Protein AF-A0A8S1E2H3-F1 (afdb_monomer)

Foldseek 3Di:
DLLVQLLLLLVLLVVQVPDPLFPDRDQAEAEFDPDPVSVVCQVVSDVNNDFRHAYHHDDPVLVVQQPADPLWDFDAAQLLDGPDIDDPPLSRSVACNVVLLNSLCRPVVNVDDHDPPRGLPDDRDGSVPQDPVSCVVSSVSSNVVPPDDDDDDDPVNVVVVVVVSCVSSVVPRPPDD

Structure (mmCIF, N/CA/C/O backbone):
data_AF-A0A8S1E2H3-F1
#
_entry.id   AF-A0A8S1E2H3-F1
#
loop_
_atom_site.group_PDB
_atom_site.id
_atom_site.type_symbol
_atom_site.label_atom_id
_atom_site.label_alt_id
_atom_site.label_comp_id
_atom_site.label_asym_id
_atom_site.label_entity_id
_atom_site.label_seq_id
_atom_site.pdbx_PDB_ins_code
_atom_site.Cartn_x
_atom_site.Cartn_y
_atom_site.Cartn_z
_atom_site.occupancy
_atom_site.B_iso_or_equiv
_atom_site.auth_seq_id
_atom_site.auth_comp_id
_atom_site.auth_asym_id
_atom_site.auth_atom_id
_atom_site.pdbx_PDB_model_num
ATOM 1 N N . MET A 1 1 ? 10.766 -11.729 -5.649 1.00 63.47 1 MET A N 1
ATOM 2 C CA . MET A 1 1 ? 9.918 -11.501 -4.453 1.00 63.47 1 MET A CA 1
ATOM 3 C C . MET A 1 1 ? 8.673 -10.675 -4.790 1.00 63.47 1 MET A C 1
ATOM 5 O O . MET A 1 1 ? 7.588 -11.134 -4.460 1.00 63.47 1 MET A O 1
ATOM 9 N N . CYS A 1 2 ? 8.808 -9.566 -5.533 1.00 80.06 2 CYS A N 1
ATOM 10 C CA . CYS A 1 2 ? 7.708 -8.702 -6.004 1.00 80.06 2 CYS A CA 1
ATOM 11 C C . CYS A 1 2 ? 6.509 -9.448 -6.638 1.00 80.06 2 CYS A C 1
ATOM 13 O O . CYS A 1 2 ? 5.395 -9.325 -6.145 1.00 80.06 2 CYS A O 1
ATOM 15 N N . GLN A 1 3 ? 6.725 -10.317 -7.634 1.00 85.19 3 GLN A N 1
ATOM 16 C CA . GLN A 1 3 ? 5.638 -11.079 -8.284 1.00 85.19 3 GLN A CA 1
ATOM 17 C C . GLN A 1 3 ? 4.782 -11.899 -7.294 1.00 85.19 3 GLN A C 1
ATOM 19 O O . GLN A 1 3 ? 3.561 -11.945 -7.407 1.00 85.19 3 GLN A O 1
ATOM 24 N N . ARG A 1 4 ? 5.404 -12.504 -6.268 1.00 89.06 4 ARG A N 1
ATOM 25 C CA . ARG A 1 4 ? 4.673 -13.241 -5.220 1.00 89.06 4 ARG A CA 1
ATOM 26 C C . ARG A 1 4 ? 3.862 -12.308 -4.319 1.00 89.06 4 ARG A C 1
ATOM 28 O O . ARG A 1 4 ? 2.802 -12.709 -3.849 1.00 89.06 4 ARG A O 1
ATOM 35 N N . GLN A 1 5 ? 4.366 -11.103 -4.051 1.00 91.25 5 GLN A N 1
ATOM 36 C CA . GLN A 1 5 ? 3.631 -10.080 -3.302 1.00 91.25 5 GLN A CA 1
ATOM 37 C C . GLN A 1 5 ? 2.444 -9.562 -4.127 1.00 91.25 5 GLN A C 1
ATOM 39 O O . GLN A 1 5 ? 1.359 -9.449 -3.576 1.00 91.25 5 GLN A O 1
ATOM 44 N N . ALA A 1 6 ? 2.600 -9.354 -5.441 1.00 91.50 6 ALA A N 1
ATOM 45 C CA . ALA A 1 6 ? 1.535 -8.864 -6.324 1.00 91.50 6 ALA A CA 1
ATOM 46 C C . ALA A 1 6 ? 0.272 -9.745 -6.283 1.00 91.50 6 ALA A C 1
ATOM 48 O O . ALA A 1 6 ? -0.821 -9.238 -6.045 1.00 91.50 6 ALA A O 1
ATOM 49 N N . VAL A 1 7 ? 0.431 -11.071 -6.374 1.00 93.06 7 VAL A N 1
ATOM 50 C CA . VAL A 1 7 ? -0.695 -12.019 -6.244 1.00 93.06 7 VAL A CA 1
ATOM 51 C C . VAL A 1 7 ? -1.366 -11.918 -4.868 1.00 93.06 7 VAL A C 1
ATOM 53 O O . VAL A 1 7 ? -2.587 -11.972 -4.739 1.00 93.06 7 VAL A O 1
ATOM 56 N N . LYS A 1 8 ? -0.577 -11.758 -3.798 1.00 93.94 8 LYS A N 1
ATOM 57 C CA . LYS A 1 8 ? -1.122 -11.603 -2.440 1.00 93.94 8 LYS A CA 1
ATOM 58 C C . LYS A 1 8 ? -1.828 -10.263 -2.253 1.00 93.94 8 LYS A C 1
ATOM 60 O O . LYS A 1 8 ? -2.804 -10.209 -1.510 1.00 93.94 8 LYS A O 1
ATOM 65 N N . LEU A 1 9 ? -1.367 -9.218 -2.935 1.00 93.00 9 LEU A N 1
ATOM 66 C CA . LEU A 1 9 ? -1.986 -7.899 -2.921 1.00 93.00 9 LEU A CA 1
ATOM 67 C C . LEU A 1 9 ? -3.367 -7.956 -3.570 1.00 93.00 9 LEU A C 1
ATOM 69 O O . LEU A 1 9 ? -4.326 -7.481 -2.973 1.00 93.00 9 LEU A O 1
ATOM 73 N N . GLN A 1 10 ? -3.479 -8.624 -4.722 1.00 91.75 10 GLN A N 1
ATOM 74 C CA . GLN A 1 10 ? -4.761 -8.881 -5.376 1.00 91.75 10 GLN A CA 1
ATOM 75 C C . GLN A 1 10 ? -5.732 -9.606 -4.433 1.00 91.75 10 GLN A C 1
ATOM 77 O O . GLN A 1 10 ? -6.867 -9.177 -4.252 1.00 91.75 10 GLN A O 1
ATOM 82 N N . ASN A 1 11 ? -5.275 -10.678 -3.780 1.00 92.75 11 ASN A N 1
ATOM 83 C CA . ASN A 1 11 ? -6.107 -11.435 -2.842 1.00 92.75 11 ASN A CA 1
ATOM 84 C C . ASN A 1 11 ? -6.561 -10.593 -1.641 1.00 92.75 11 ASN A C 1
ATOM 86 O O . ASN A 1 11 ? -7.699 -10.726 -1.195 1.00 92.75 11 ASN A O 1
ATOM 90 N N . LEU A 1 12 ? -5.683 -9.738 -1.107 1.00 93.50 12 LEU A N 1
ATOM 91 C CA . LEU A 1 12 ? -6.034 -8.815 -0.029 1.00 93.50 12 LEU A CA 1
ATOM 92 C C . LEU A 1 12 ? -7.074 -7.788 -0.496 1.00 93.50 12 LEU A C 1
ATOM 94 O O . LEU A 1 12 ? -8.041 -7.549 0.223 1.00 93.50 12 LEU A O 1
ATOM 98 N N . GLN A 1 13 ? -6.895 -7.224 -1.693 1.00 92.12 13 GLN A N 1
ATOM 99 C CA . GLN A 1 13 ? -7.826 -6.272 -2.295 1.00 92.12 13 GLN A CA 1
ATOM 100 C C . GLN A 1 13 ? -9.221 -6.895 -2.437 1.00 92.12 13 GLN A C 1
ATOM 102 O O . GLN A 1 13 ? -10.186 -6.326 -1.937 1.00 92.12 13 GLN A O 1
ATOM 107 N N . LEU A 1 14 ? -9.322 -8.102 -3.002 1.00 90.62 14 LEU A N 1
ATOM 108 C CA . LEU A 1 14 ? -10.602 -8.800 -3.175 1.00 90.62 14 LEU A CA 1
ATOM 109 C C . LEU A 1 14 ? -11.313 -9.059 -1.837 1.00 90.62 14 LEU A C 1
ATOM 111 O O . LEU A 1 14 ? -12.498 -8.779 -1.704 1.00 90.62 14 LEU A O 1
ATOM 115 N N . ARG A 1 15 ? -10.583 -9.513 -0.812 1.00 91.62 15 ARG A N 1
ATOM 116 C CA . ARG A 1 15 ? -11.156 -9.749 0.527 1.00 91.62 15 ARG A CA 1
ATOM 117 C C . ARG A 1 15 ? -11.645 -8.472 1.211 1.00 91.62 15 ARG A C 1
ATOM 119 O O . ARG A 1 15 ? -12.574 -8.517 2.011 1.00 91.62 15 ARG A O 1
ATOM 126 N N . LEU A 1 16 ? -10.995 -7.338 0.953 1.00 91.50 16 LEU A N 1
ATOM 127 C CA . LEU A 1 16 ? -11.411 -6.049 1.506 1.00 91.50 16 LEU A CA 1
ATOM 128 C C . LEU A 1 16 ? -12.656 -5.505 0.806 1.00 91.50 16 LEU A C 1
ATOM 130 O O . LEU A 1 16 ? -13.501 -4.924 1.485 1.00 91.50 16 LEU A O 1
ATOM 134 N N . GLU A 1 17 ? -12.793 -5.716 -0.505 1.00 88.31 17 GLU A N 1
ATOM 135 C CA . GLU A 1 17 ? -14.008 -5.377 -1.260 1.00 88.31 17 GLU A CA 1
ATOM 136 C C . GLU A 1 17 ? -15.235 -6.090 -0.687 1.00 88.31 17 GLU A C 1
ATOM 138 O O . GLU A 1 17 ? -16.233 -5.442 -0.373 1.00 88.31 17 GLU A O 1
ATOM 143 N N . ASP A 1 18 ? -15.123 -7.394 -0.439 1.00 88.25 18 ASP A N 1
ATOM 144 C CA . ASP A 1 18 ? -16.253 -8.215 0.010 1.00 88.25 18 ASP A CA 1
ATOM 145 C C . ASP A 1 18 ? -16.584 -8.040 1.506 1.00 88.25 18 ASP A C 1
ATOM 147 O O . ASP A 1 18 ? -17.631 -8.477 1.983 1.00 88.25 18 ASP A O 1
ATOM 151 N N . SER A 1 19 ? -15.709 -7.393 2.280 1.00 88.12 19 SER A N 1
ATOM 152 C CA . SER A 1 19 ? -15.858 -7.290 3.733 1.00 88.12 19 SER A CA 1
ATOM 153 C C . SER A 1 19 ? -16.556 -6.019 4.201 1.00 88.12 19 SER A C 1
ATOM 155 O O . SER A 1 19 ? -16.143 -4.911 3.875 1.00 88.12 19 SER A O 1
ATOM 157 N N . ALA A 1 20 ? -17.519 -6.148 5.112 1.00 87.75 20 ALA A N 1
ATOM 158 C CA . ALA A 1 20 ? -18.132 -5.006 5.795 1.00 87.75 20 ALA A CA 1
ATOM 159 C C . ALA A 1 20 ? -17.202 -4.305 6.812 1.00 87.75 20 ALA A C 1
ATOM 161 O O . ALA A 1 20 ? -17.553 -3.264 7.356 1.00 87.75 20 ALA A O 1
ATOM 162 N N . ALA A 1 21 ? -16.012 -4.853 7.095 1.00 84.94 21 ALA A N 1
ATOM 163 C CA . ALA A 1 21 ? -15.099 -4.299 8.099 1.00 84.94 21 ALA A CA 1
ATOM 164 C C . ALA A 1 21 ? -14.456 -2.962 7.694 1.00 84.94 21 ALA A C 1
ATOM 166 O O . ALA A 1 21 ? -13.874 -2.293 8.551 1.00 84.94 21 ALA A O 1
ATOM 167 N N . VAL A 1 22 ? -14.529 -2.616 6.406 1.00 84.31 22 VAL A N 1
ATOM 168 C CA . VAL A 1 22 ? -13.997 -1.384 5.822 1.00 84.31 22 VAL A CA 1
ATOM 169 C C . VAL A 1 22 ? -15.099 -0.742 4.989 1.00 84.31 22 VAL A C 1
ATOM 171 O O . VAL A 1 22 ? -15.469 -1.269 3.936 1.00 84.31 22 VAL A O 1
ATOM 174 N N . GLU A 1 23 ? -15.628 0.372 5.492 1.00 81.19 23 GLU A N 1
ATOM 175 C CA . GLU A 1 23 ? -16.728 1.120 4.874 1.00 81.19 23 GLU A CA 1
ATOM 176 C C . GLU A 1 23 ? -16.285 1.777 3.559 1.00 81.19 23 GLU A C 1
ATOM 178 O O . GLU A 1 23 ? -16.940 1.617 2.532 1.00 81.19 23 GLU A O 1
ATOM 183 N N . GLN A 1 24 ? -15.126 2.444 3.566 1.00 83.00 24 GLN A N 1
ATOM 184 C CA . GLN A 1 24 ? -14.528 3.057 2.378 1.00 83.00 24 GLN A CA 1
ATOM 185 C C . GLN A 1 24 ? -13.400 2.178 1.843 1.00 83.00 24 GLN A C 1
ATOM 187 O O . GLN A 1 24 ? -12.349 2.049 2.473 1.00 83.00 24 GLN A O 1
ATOM 192 N N . LY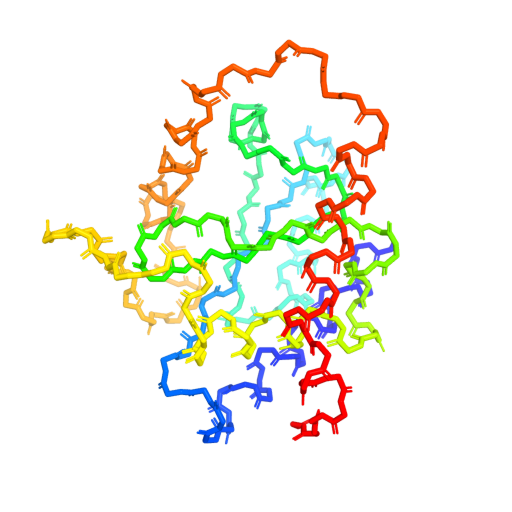S A 1 25 ? -13.622 1.551 0.685 1.00 86.31 25 LYS A N 1
ATOM 193 C CA . LYS A 1 25 ? -12.668 0.601 0.101 1.00 86.31 25 LYS A CA 1
ATOM 194 C C . LYS A 1 25 ? -11.365 1.302 -0.292 1.00 86.31 25 LYS A C 1
ATOM 196 O O . LYS A 1 25 ? -11.416 2.311 -0.997 1.00 86.31 25 LYS A O 1
ATOM 201 N N . PRO A 1 26 ? -10.199 0.791 0.143 1.00 88.81 26 PRO A N 1
ATOM 202 C CA . PRO A 1 26 ? -8.928 1.396 -0.208 1.00 88.81 26 PRO A CA 1
ATOM 203 C C . PRO A 1 26 ? -8.594 1.125 -1.673 1.00 88.81 26 PRO A C 1
ATOM 205 O O . PRO A 1 26 ? -8.807 0.029 -2.193 1.00 88.81 26 PRO A O 1
ATOM 208 N N . VAL A 1 27 ? -7.991 2.120 -2.313 1.00 87.69 27 VAL A N 1
ATOM 209 C CA . VAL A 1 27 ? -7.412 1.981 -3.648 1.00 87.69 27 VAL A CA 1
ATOM 210 C C . VAL A 1 27 ? -5.990 1.445 -3.514 1.00 87.69 27 VAL A C 1
ATOM 212 O O . VAL A 1 27 ? -5.196 1.945 -2.718 1.00 87.69 27 VAL A O 1
ATOM 215 N N . PHE A 1 28 ? -5.660 0.422 -4.299 1.00 91.00 28 PHE A N 1
ATOM 216 C CA . PHE A 1 28 ? -4.334 -0.189 -4.306 1.00 91.00 28 PHE A CA 1
ATOM 217 C C . PHE A 1 28 ? -3.528 0.312 -5.496 1.00 91.00 28 PHE A C 1
ATOM 219 O O . PHE A 1 28 ? -3.970 0.193 -6.638 1.00 91.00 28 PHE A O 1
ATOM 226 N N . ILE A 1 29 ? -2.328 0.819 -5.217 1.00 88.38 29 ILE A N 1
ATOM 227 C CA . ILE A 1 29 ? -1.391 1.305 -6.227 1.00 88.38 29 ILE A CA 1
ATOM 228 C C . ILE A 1 29 ? -0.065 0.563 -6.057 1.00 88.38 29 ILE A C 1
ATOM 230 O O . ILE A 1 29 ? 0.488 0.499 -4.960 1.00 88.38 29 ILE A O 1
ATOM 234 N N . VAL A 1 30 ? 0.451 0.012 -7.152 1.00 89.25 30 VAL A N 1
ATOM 235 C CA . VAL A 1 30 ? 1.792 -0.565 -7.239 1.00 89.25 30 VAL A CA 1
ATOM 236 C C . VAL A 1 30 ? 2.624 0.310 -8.155 1.00 89.25 30 VAL A C 1
ATOM 238 O O . VAL A 1 30 ? 2.307 0.468 -9.333 1.00 89.25 30 VAL A O 1
ATOM 241 N N . ILE A 1 31 ? 3.719 0.839 -7.622 1.00 86.31 31 ILE A N 1
ATOM 242 C CA . ILE A 1 31 ? 4.719 1.553 -8.410 1.00 86.31 31 ILE A CA 1
ATOM 243 C C . ILE A 1 31 ? 5.824 0.552 -8.741 1.00 86.31 31 ILE A C 1
ATOM 245 O O . ILE A 1 31 ? 6.433 -0.038 -7.847 1.00 86.31 31 ILE A O 1
ATOM 249 N N . ASN A 1 32 ? 6.054 0.316 -10.028 1.00 87.81 32 ASN A N 1
ATOM 250 C CA . ASN A 1 32 ? 7.148 -0.515 -10.505 1.00 87.81 32 ASN A CA 1
ATOM 251 C C . ASN A 1 32 ? 8.452 0.287 -10.544 1.00 87.81 32 ASN A C 1
ATOM 253 O O . ASN A 1 32 ? 8.452 1.483 -10.829 1.00 87.81 32 ASN A O 1
ATOM 257 N N . GLU A 1 33 ? 9.568 -0.388 -10.301 1.00 84.69 33 GLU A N 1
ATOM 258 C CA . GLU A 1 33 ? 10.895 0.227 -10.261 1.00 84.69 33 GLU A CA 1
ATOM 259 C C . GLU A 1 33 ? 11.331 0.745 -11.645 1.00 84.69 33 GLU A C 1
ATOM 261 O O . GLU A 1 33 ? 11.103 0.087 -12.669 1.00 84.69 33 GLU A O 1
ATOM 266 N N . ASP A 1 34 ? 12.013 1.896 -11.674 1.00 84.31 34 ASP A N 1
ATOM 267 C CA . ASP A 1 34 ? 12.613 2.487 -12.881 1.00 84.31 34 ASP A CA 1
ATOM 268 C C . ASP A 1 34 ? 13.939 1.794 -13.254 1.00 84.31 34 ASP A C 1
ATOM 270 O O . ASP A 1 34 ? 15.007 2.398 -13.315 1.00 84.31 34 ASP A O 1
ATOM 274 N N . HIS A 1 35 ? 13.879 0.480 -13.469 1.00 86.94 35 HIS A N 1
ATOM 275 C CA . HIS A 1 35 ? 15.020 -0.333 -13.885 1.00 86.94 35 HIS A CA 1
ATOM 276 C C . HIS A 1 35 ? 14.670 -1.108 -15.164 1.00 86.94 35 HIS A C 1
ATOM 278 O O . HIS A 1 35 ? 13.559 -1.640 -15.245 1.00 86.94 35 HIS A O 1
ATOM 284 N N . PRO A 1 36 ? 15.580 -1.245 -16.153 1.00 90.56 36 PRO A N 1
ATOM 285 C CA . PRO A 1 36 ? 15.266 -1.893 -17.433 1.00 90.56 36 PRO A CA 1
ATOM 286 C C . PRO A 1 36 ? 14.657 -3.293 -17.287 1.00 90.56 36 PRO A C 1
ATOM 288 O O . PRO A 1 36 ? 13.681 -3.630 -17.951 1.00 90.56 36 PRO A O 1
ATOM 291 N N . TRP A 1 37 ? 15.173 -4.092 -16.351 1.00 89.81 37 TRP A N 1
ATOM 292 C CA . TRP A 1 37 ? 14.638 -5.428 -16.083 1.00 89.81 37 TRP A CA 1
ATOM 293 C C . TRP A 1 37 ? 13.236 -5.394 -15.470 1.00 89.81 37 TRP A C 1
ATOM 295 O O . TRP A 1 37 ? 12.404 -6.228 -15.815 1.00 89.81 37 TRP A O 1
ATOM 305 N N . SER A 1 38 ? 12.959 -4.427 -14.592 1.00 88.75 38 SER A N 1
ATOM 306 C CA . SER A 1 38 ? 11.636 -4.250 -13.988 1.00 88.75 38 SER A CA 1
ATOM 307 C C . SER A 1 38 ? 10.625 -3.765 -15.030 1.00 88.75 38 SER A C 1
ATOM 309 O O . SER A 1 38 ? 9.512 -4.288 -15.070 1.00 88.75 38 SER A O 1
ATOM 311 N N . LYS A 1 39 ? 11.024 -2.859 -15.935 1.00 90.94 39 LYS A N 1
ATOM 312 C CA . LYS A 1 39 ? 10.214 -2.407 -17.082 1.00 90.94 39 LYS A CA 1
ATOM 313 C C . LYS A 1 39 ? 9.824 -3.560 -18.003 1.00 90.94 39 LYS A C 1
ATOM 315 O O . LYS A 1 39 ? 8.652 -3.711 -18.329 1.00 90.94 39 LYS A O 1
ATOM 320 N N . ASN A 1 40 ? 10.775 -4.434 -18.337 1.00 93.88 40 ASN A N 1
ATOM 321 C CA . ASN A 1 40 ? 10.516 -5.615 -19.171 1.00 93.88 40 ASN A CA 1
ATOM 322 C C . ASN A 1 40 ? 9.527 -6.608 -18.535 1.00 93.88 40 ASN A C 1
ATOM 324 O O . ASN A 1 40 ? 8.969 -7.452 -19.228 1.00 93.88 40 ASN A O 1
ATOM 328 N N . GLN A 1 41 ? 9.322 -6.537 -17.219 1.00 92.44 41 GLN A N 1
ATOM 329 C CA . GLN A 1 41 ? 8.394 -7.390 -16.475 1.00 92.44 41 GLN A CA 1
ATOM 330 C C . GLN A 1 41 ? 7.079 -6.674 -16.129 1.00 92.44 41 GLN A C 1
ATOM 332 O O . GLN A 1 41 ? 6.237 -7.266 -15.453 1.00 92.44 41 GLN A O 1
ATOM 337 N N . PHE A 1 42 ? 6.884 -5.424 -16.565 1.00 90.62 42 PHE A N 1
ATOM 338 C CA . PHE A 1 42 ? 5.759 -4.590 -16.137 1.00 90.62 42 PHE A CA 1
ATOM 339 C C . PHE A 1 42 ? 4.400 -5.192 -16.511 1.00 90.62 42 PHE A C 1
ATOM 341 O O . PHE A 1 42 ? 3.520 -5.296 -15.658 1.00 90.62 42 PHE A O 1
ATOM 348 N N . ASP A 1 43 ? 4.246 -5.692 -17.739 1.00 91.19 43 ASP A N 1
ATOM 349 C CA . ASP A 1 43 ? 3.003 -6.349 -18.158 1.00 91.19 43 ASP A CA 1
ATOM 350 C C . ASP A 1 43 ? 2.712 -7.614 -17.352 1.00 91.19 43 ASP A C 1
ATOM 352 O O . ASP A 1 43 ? 1.572 -7.872 -16.963 1.00 91.19 43 ASP A O 1
ATOM 356 N N . HIS A 1 44 ? 3.752 -8.388 -17.045 1.00 93.38 44 HIS A N 1
ATOM 357 C CA . HIS A 1 44 ? 3.608 -9.572 -16.212 1.00 93.38 44 HIS A CA 1
ATOM 358 C C . HIS A 1 44 ? 3.206 -9.203 -14.776 1.00 93.38 44 HIS A C 1
ATOM 360 O O . HIS A 1 44 ? 2.303 -9.821 -14.216 1.00 93.38 44 HIS A O 1
ATOM 366 N N . LEU A 1 45 ? 3.814 -8.162 -14.196 1.00 92.25 45 LEU A N 1
ATOM 367 C CA . LEU A 1 45 ? 3.430 -7.617 -12.892 1.00 92.25 45 LEU A CA 1
ATOM 368 C C . LEU A 1 45 ? 1.963 -7.169 -12.879 1.00 92.25 45 LEU A C 1
ATOM 370 O O . LEU A 1 45 ? 1.227 -7.552 -11.971 1.00 92.25 45 LEU A O 1
ATOM 374 N N . ARG A 1 46 ? 1.534 -6.400 -13.885 1.00 90.81 46 ARG A N 1
ATOM 375 C CA . ARG A 1 46 ? 0.153 -5.920 -14.032 1.00 90.81 46 ARG A CA 1
ATOM 376 C C . ARG A 1 46 ? -0.847 -7.073 -14.080 1.00 90.81 46 ARG A C 1
ATOM 378 O O . ARG A 1 46 ? -1.843 -7.054 -13.362 1.00 90.81 46 ARG A O 1
ATOM 385 N N . ASN A 1 47 ? -0.537 -8.119 -14.843 1.00 92.12 47 ASN A N 1
ATOM 386 C CA . ASN A 1 47 ? -1.375 -9.315 -14.914 1.00 92.12 47 ASN A CA 1
ATOM 387 C C . ASN A 1 47 ? -1.487 -10.038 -13.561 1.00 92.12 47 ASN A C 1
ATOM 389 O O 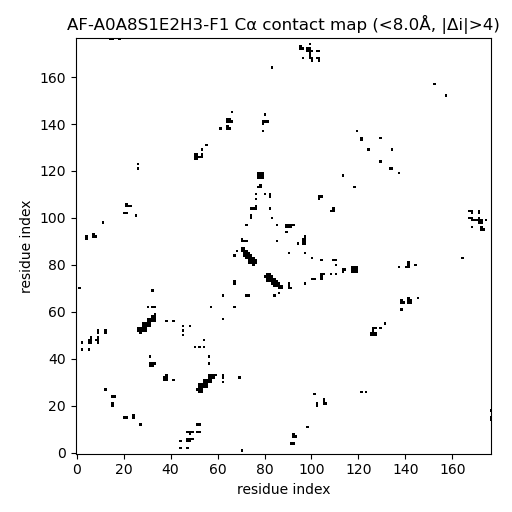. ASN A 1 47 ? -2.570 -10.499 -13.211 1.00 92.12 47 ASN A O 1
ATOM 393 N N . LEU A 1 48 ? -0.397 -10.113 -12.788 1.00 93.44 48 LEU A N 1
ATOM 394 C CA . LEU A 1 48 ? -0.399 -10.735 -11.458 1.00 93.44 48 LEU A CA 1
ATOM 395 C C . LEU A 1 48 ? -1.103 -9.895 -10.385 1.00 93.44 48 LEU A C 1
ATOM 397 O O . LEU A 1 48 ? -1.681 -10.460 -9.463 1.00 93.44 48 LEU A O 1
ATOM 401 N N . ALA A 1 49 ? -1.016 -8.565 -10.462 1.00 91.12 49 ALA A N 1
ATOM 402 C CA . ALA A 1 49 ? -1.690 -7.659 -9.531 1.00 91.12 49 ALA A CA 1
ATOM 403 C C . ALA A 1 49 ? -3.210 -7.608 -9.777 1.00 91.12 49 ALA A C 1
ATOM 405 O O . ALA A 1 49 ? -3.990 -7.386 -8.851 1.00 91.12 49 ALA A O 1
ATOM 406 N N . GLY A 1 50 ? -3.630 -7.868 -11.017 1.00 88.38 50 GLY A N 1
ATOM 407 C CA . GLY A 1 50 ? -5.027 -7.940 -11.418 1.00 88.38 50 GLY A CA 1
ATOM 408 C C . GLY A 1 50 ? -5.679 -6.577 -11.661 1.00 88.38 50 GLY A C 1
ATOM 409 O O . GLY A 1 50 ? -5.194 -5.533 -11.242 1.00 88.38 50 GLY A O 1
ATOM 410 N N . ARG A 1 51 ? -6.850 -6.602 -12.310 1.00 82.81 51 ARG A N 1
ATOM 411 C CA . ARG A 1 51 ? -7.573 -5.422 -12.842 1.00 82.81 51 ARG A CA 1
ATOM 412 C C . ARG A 1 51 ? -8.115 -4.426 -11.812 1.00 82.81 51 ARG A C 1
ATOM 414 O O . ARG A 1 51 ? -8.729 -3.431 -12.184 1.00 82.81 51 ARG A O 1
ATOM 421 N N . LYS A 1 52 ? -7.993 -4.720 -10.519 1.00 84.12 52 LYS A N 1
ATOM 422 C CA . LYS A 1 52 ? -8.434 -3.823 -9.438 1.00 84.12 52 LYS A CA 1
ATOM 423 C C . LYS A 1 52 ? -7.265 -3.113 -8.749 1.00 84.12 52 LYS A C 1
ATOM 425 O O . LYS A 1 52 ? -7.493 -2.244 -7.916 1.00 84.12 52 LYS A O 1
ATOM 430 N N . VAL A 1 53 ? -6.028 -3.472 -9.091 1.00 88.12 53 VAL A N 1
ATOM 431 C CA . VAL A 1 53 ? -4.820 -2.813 -8.594 1.00 88.12 53 VAL A CA 1
ATOM 432 C C . VAL A 1 53 ? -4.282 -1.913 -9.697 1.00 88.12 53 VAL A C 1
ATOM 434 O O . VAL A 1 53 ? -4.011 -2.371 -10.803 1.00 88.12 53 VAL A O 1
ATOM 437 N N . ILE A 1 54 ? -4.108 -0.631 -9.391 1.00 86.31 54 ILE A N 1
ATOM 438 C CA . ILE A 1 54 ? -3.501 0.328 -10.313 1.00 86.31 54 ILE A CA 1
ATOM 439 C C . ILE A 1 54 ? -1.999 0.057 -10.340 1.00 86.31 54 ILE A C 1
ATOM 441 O O . ILE A 1 54 ? -1.343 0.056 -9.300 1.00 86.31 54 ILE A O 1
ATOM 445 N N . THR A 1 55 ? -1.435 -0.165 -11.522 1.00 87.00 55 THR A N 1
ATOM 446 C CA . THR A 1 55 ? 0.008 -0.365 -11.690 1.00 87.00 55 THR A CA 1
ATOM 447 C C . THR A 1 55 ? 0.612 0.779 -12.484 1.00 87.00 55 THR A C 1
ATOM 449 O O . THR A 1 55 ? 0.196 1.026 -13.613 1.00 87.00 55 THR A O 1
ATOM 452 N N . ILE A 1 56 ? 1.623 1.434 -11.922 1.00 84.94 56 ILE A N 1
ATOM 453 C CA . ILE A 1 56 ? 2.332 2.560 -12.530 1.00 84.94 56 ILE A CA 1
ATOM 454 C C . ILE A 1 56 ? 3.768 2.129 -12.798 1.00 84.94 56 ILE A C 1
ATOM 456 O O . ILE A 1 56 ? 4.419 1.549 -11.929 1.00 84.94 56 ILE A O 1
ATOM 460 N N . GLN A 1 57 ? 4.287 2.423 -13.986 1.00 85.31 57 GLN A N 1
ATOM 461 C CA . GLN A 1 57 ? 5.717 2.312 -14.233 1.00 85.31 57 GLN A CA 1
ATOM 462 C C . GLN A 1 57 ? 6.399 3.560 -13.677 1.00 85.31 57 GLN A C 1
ATOM 464 O O . GLN A 1 57 ? 6.204 4.647 -14.211 1.00 85.31 57 GLN A O 1
ATOM 469 N N . GLY A 1 58 ? 7.206 3.409 -12.627 1.00 77.00 58 GLY A N 1
ATOM 470 C CA . GLY A 1 58 ? 7.952 4.528 -12.073 1.00 77.00 58 GLY A CA 1
ATOM 471 C C . GLY A 1 58 ? 8.901 5.122 -13.110 1.00 77.00 58 GLY A C 1
ATOM 472 O O . GLY A 1 58 ? 9.570 4.388 -13.850 1.00 77.00 58 GLY A O 1
ATOM 473 N N . ASN A 1 59 ? 8.956 6.449 -13.139 1.00 72.69 59 ASN A N 1
ATOM 474 C CA . ASN A 1 59 ? 10.093 7.204 -13.644 1.00 72.69 59 ASN A CA 1
ATOM 475 C C . ASN A 1 59 ? 10.915 7.678 -12.426 1.00 72.69 59 ASN A C 1
ATOM 477 O O . ASN A 1 59 ? 10.370 7.833 -11.334 1.00 72.69 59 ASN A O 1
ATOM 481 N N . GLY A 1 60 ? 12.224 7.888 -12.561 1.00 65.62 60 GLY A N 1
ATOM 482 C CA . GLY A 1 60 ? 13.100 8.209 -11.427 1.00 65.62 60 GLY A CA 1
ATOM 483 C C . GLY A 1 60 ? 12.669 9.405 -10.556 1.00 65.62 60 GLY A C 1
ATOM 484 O O . GLY A 1 60 ? 13.094 9.483 -9.405 1.00 65.62 60 GLY A O 1
ATOM 485 N N . ARG A 1 61 ? 11.801 10.307 -11.052 1.00 62.38 61 ARG A N 1
ATOM 486 C CA . ARG A 1 61 ? 11.225 11.416 -10.267 1.00 62.38 61 ARG A CA 1
ATOM 487 C C . ARG A 1 61 ? 10.054 10.973 -9.388 1.00 62.38 61 ARG A C 1
ATOM 489 O O . ARG A 1 61 ? 10.010 11.376 -8.230 1.00 62.38 61 ARG A O 1
ATOM 496 N N . ASP A 1 62 ? 9.165 10.118 -9.892 1.00 58.62 62 ASP A N 1
ATOM 497 C CA . ASP A 1 62 ? 8.027 9.579 -9.128 1.00 58.62 62 ASP A CA 1
ATOM 498 C C . ASP A 1 62 ? 8.496 8.692 -7.964 1.00 58.62 62 ASP A C 1
ATOM 500 O O . ASP A 1 62 ? 7.868 8.639 -6.911 1.00 58.62 62 ASP A O 1
ATOM 504 N N . TRP A 1 63 ? 9.631 8.007 -8.139 1.00 56.88 63 TRP A N 1
ATOM 505 C CA . TRP A 1 63 ? 10.206 7.146 -7.104 1.00 56.88 63 TRP A CA 1
ATOM 506 C C . TRP A 1 63 ? 10.904 7.926 -5.987 1.00 56.88 63 TRP A C 1
ATOM 508 O O . TRP A 1 63 ? 10.792 7.562 -4.823 1.00 56.88 63 TRP A O 1
ATOM 518 N N . ALA A 1 64 ? 11.633 8.995 -6.323 1.00 56.34 64 ALA A N 1
ATOM 519 C CA . ALA A 1 64 ? 12.371 9.796 -5.340 1.00 56.34 64 ALA A CA 1
ATOM 520 C C . ALA A 1 64 ? 11.448 10.569 -4.387 1.00 56.34 64 ALA A C 1
ATOM 522 O O . ALA A 1 64 ? 11.848 10.971 -3.296 1.00 56.34 64 ALA A O 1
ATOM 523 N N . SER A 1 65 ? 10.221 10.802 -4.832 1.00 58.66 65 SER A N 1
ATOM 524 C CA . SER A 1 65 ? 9.278 11.694 -4.188 1.00 58.66 65 SER A CA 1
ATOM 525 C C . SER A 1 65 ? 8.346 10.958 -3.215 1.00 58.66 65 SER A C 1
ATOM 527 O O . SER A 1 65 ? 7.920 11.505 -2.196 1.00 58.66 65 SER A O 1
ATOM 529 N N . VAL A 1 66 ? 8.148 9.660 -3.446 1.00 66.19 66 VAL A N 1
ATOM 530 C CA . VAL A 1 66 ? 7.603 8.719 -2.472 1.00 66.19 66 VAL A CA 1
ATOM 531 C C . VAL A 1 66 ? 8.751 8.278 -1.552 1.00 66.19 66 VAL A C 1
ATOM 533 O O . VAL A 1 66 ? 9.652 7.572 -1.986 1.00 66.19 66 VAL A O 1
ATOM 536 N N . LYS A 1 67 ? 8.737 8.639 -0.257 1.00 68.38 67 LYS A N 1
ATOM 537 C CA . LYS A 1 67 ? 9.753 8.218 0.750 1.00 68.38 67 LYS A CA 1
ATOM 538 C C . LYS A 1 67 ? 9.738 6.700 1.079 1.00 68.38 67 LYS A C 1
ATOM 540 O O . LYS A 1 67 ? 10.024 6.295 2.206 1.00 68.38 67 LYS A O 1
ATOM 545 N N . GLY A 1 68 ? 9.380 5.848 0.120 1.00 73.75 68 GLY A N 1
ATOM 546 C CA . GLY A 1 68 ? 9.382 4.392 0.222 1.00 73.75 68 GLY A CA 1
ATOM 547 C C . GLY A 1 68 ? 10.610 3.766 -0.441 1.00 73.75 68 GLY A C 1
ATOM 548 O O . GLY A 1 68 ? 11.191 4.304 -1.378 1.00 73.75 68 GLY A O 1
ATOM 549 N N . ARG A 1 69 ? 11.017 2.596 0.048 1.00 81.69 69 ARG A N 1
ATOM 550 C CA . ARG A 1 69 ? 12.014 1.726 -0.587 1.00 81.69 69 ARG A CA 1
ATOM 551 C C . ARG A 1 69 ? 11.322 0.555 -1.277 1.00 81.69 69 ARG A C 1
ATOM 553 O O . ARG A 1 69 ? 10.129 0.318 -1.109 1.00 81.69 69 ARG A O 1
ATOM 560 N N . LYS A 1 70 ? 12.094 -0.222 -2.035 1.00 84.00 70 LYS A N 1
ATOM 561 C CA . LYS A 1 70 ? 11.630 -1.496 -2.592 1.00 84.00 70 LYS A CA 1
ATOM 562 C C . LYS A 1 70 ? 11.004 -2.373 -1.501 1.00 84.00 70 LYS A C 1
ATOM 564 O O . LYS A 1 70 ? 11.570 -2.506 -0.419 1.00 84.00 70 LYS A O 1
ATOM 569 N N . ASP A 1 71 ? 9.864 -2.978 -1.832 1.00 87.50 71 ASP A N 1
ATOM 570 C CA . ASP A 1 71 ? 9.042 -3.804 -0.940 1.00 87.50 71 ASP A CA 1
ATOM 571 C C . ASP A 1 71 ? 8.434 -3.057 0.266 1.00 87.50 71 ASP A C 1
ATOM 573 O O . ASP A 1 71 ? 7.829 -3.710 1.114 1.00 87.50 71 ASP A O 1
ATOM 577 N N . ASP A 1 72 ? 8.544 -1.727 0.369 1.00 90.50 72 ASP A N 1
ATOM 578 C CA . ASP A 1 72 ? 7.801 -0.964 1.374 1.00 90.50 72 ASP A CA 1
ATOM 579 C C . ASP A 1 72 ? 6.325 -0.819 0.969 1.00 90.50 72 ASP A C 1
ATOM 581 O O . ASP A 1 72 ? 5.981 -0.745 -0.211 1.00 90.50 72 ASP A O 1
ATOM 585 N N . ILE A 1 73 ? 5.445 -0.741 1.966 1.00 92.44 73 ILE A N 1
ATOM 586 C CA . ILE A 1 73 ? 4.028 -0.422 1.791 1.00 92.44 73 ILE A CA 1
ATOM 587 C C . ILE A 1 73 ? 3.720 0.844 2.579 1.00 92.44 73 ILE A C 1
ATOM 589 O O . ILE A 1 73 ? 3.953 0.911 3.790 1.00 92.44 73 ILE A O 1
ATOM 593 N N . LEU A 1 74 ? 3.181 1.840 1.884 1.00 91.38 74 LEU A N 1
ATOM 594 C CA . LEU A 1 74 ? 2.670 3.064 2.484 1.00 91.38 74 LEU A CA 1
ATOM 595 C C . LEU A 1 74 ? 1.148 2.983 2.553 1.00 91.38 74 LEU A C 1
ATOM 597 O O . LEU A 1 74 ? 0.499 2.677 1.555 1.00 91.38 74 LEU A O 1
ATOM 601 N N . ILE A 1 75 ? 0.589 3.260 3.728 1.00 92.69 75 ILE A N 1
ATOM 602 C CA . ILE A 1 75 ? -0.856 3.386 3.920 1.00 92.69 75 ILE A CA 1
ATOM 603 C C . ILE A 1 75 ? -1.176 4.864 4.087 1.00 92.69 75 ILE A C 1
ATOM 605 O O . ILE A 1 75 ? -0.640 5.532 4.975 1.00 92.69 75 ILE A O 1
ATOM 609 N N . ILE A 1 76 ? -2.046 5.365 3.219 1.00 87.81 76 ILE A N 1
ATOM 610 C CA . ILE A 1 76 ? -2.409 6.776 3.125 1.00 87.81 76 ILE A CA 1
ATOM 611 C C . ILE A 1 76 ? -3.868 6.901 3.561 1.00 87.81 76 ILE A C 1
ATOM 613 O O . ILE A 1 76 ? -4.706 6.110 3.128 1.00 87.81 76 ILE A O 1
ATOM 617 N N . ASP A 1 77 ? -4.161 7.837 4.462 1.00 88.00 77 ASP A N 1
ATOM 618 C CA . ASP A 1 77 ? -5.539 8.113 4.868 1.00 88.00 77 ASP A CA 1
ATOM 619 C C . ASP A 1 77 ? -6.305 8.897 3.788 1.00 88.00 77 ASP A C 1
ATOM 621 O O . ASP A 1 77 ? -5.743 9.388 2.810 1.00 88.00 77 ASP A O 1
ATOM 625 N N . LYS A 1 78 ? -7.616 9.055 3.980 1.00 84.69 78 LYS A N 1
ATOM 626 C CA . LYS A 1 78 ? -8.475 9.834 3.074 1.00 84.69 78 LYS A CA 1
ATOM 627 C C . LYS A 1 78 ? -8.081 11.314 2.946 1.00 84.69 78 LYS A C 1
ATOM 629 O O . LYS A 1 78 ? -8.513 11.958 1.997 1.00 84.69 78 LYS A O 1
ATOM 634 N N . CYS A 1 79 ? -7.282 11.839 3.881 1.00 83.31 79 CYS A N 1
ATOM 635 C CA . CYS A 1 79 ? -6.781 13.212 3.860 1.00 83.31 79 CYS A CA 1
ATOM 636 C C . CYS A 1 79 ? -5.427 13.333 3.125 1.00 83.31 79 CYS A C 1
ATOM 638 O O . CYS A 1 79 ? -4.823 14.404 3.127 1.00 83.31 79 CYS A O 1
ATOM 640 N N . GLY A 1 80 ? -4.893 12.236 2.571 1.00 79.88 80 GLY A N 1
ATOM 641 C CA . GLY A 1 80 ? -3.603 12.215 1.879 1.00 79.88 80 GLY A CA 1
ATOM 642 C C . GLY A 1 80 ? -2.375 12.125 2.781 1.00 79.88 80 GLY A C 1
ATOM 643 O O . GLY A 1 80 ? -1.261 12.364 2.316 1.00 79.88 80 GLY A O 1
ATOM 644 N N . ARG A 1 81 ? -2.530 11.757 4.058 1.00 84.56 81 ARG A N 1
ATOM 645 C CA . ARG A 1 81 ? -1.412 11.643 5.009 1.00 84.56 81 ARG A CA 1
ATOM 646 C C . ARG A 1 81 ? -0.944 10.198 5.143 1.00 84.56 81 ARG A C 1
ATOM 648 O O . ARG A 1 81 ? -1.751 9.275 5.258 1.00 84.56 81 ARG A O 1
ATOM 655 N N . VAL A 1 82 ? 0.373 9.996 5.190 1.00 86.81 82 VAL A N 1
ATOM 656 C CA . VAL A 1 82 ? 0.964 8.673 5.446 1.00 86.81 82 VAL A CA 1
ATOM 657 C C . VAL A 1 82 ? 0.740 8.292 6.910 1.00 86.81 82 VAL A C 1
ATOM 659 O O . VAL A 1 82 ? 1.370 8.844 7.810 1.00 86.81 82 VAL A O 1
ATOM 662 N N . THR A 1 83 ? -0.134 7.316 7.141 1.00 89.81 83 THR A N 1
ATOM 663 C CA . THR A 1 83 ? -0.441 6.776 8.477 1.00 89.81 83 THR A CA 1
ATOM 664 C C . THR A 1 83 ? 0.532 5.670 8.869 1.00 89.81 83 THR A C 1
ATOM 666 O O . THR A 1 83 ? 1.045 5.648 9.989 1.00 89.81 83 THR A O 1
ATOM 669 N N . PHE A 1 84 ? 0.851 4.781 7.925 1.00 92.31 84 PHE A N 1
ATOM 670 C CA . PHE A 1 84 ? 1.813 3.702 8.128 1.00 92.31 84 PHE A CA 1
ATOM 671 C C . PHE A 1 84 ? 2.838 3.655 7.003 1.00 92.31 84 PHE A C 1
ATOM 673 O O . PHE A 1 84 ? 2.512 3.789 5.827 1.00 92.31 84 PHE A O 1
ATOM 680 N N . HIS A 1 85 ? 4.082 3.400 7.396 1.00 91.25 85 HIS A N 1
ATOM 681 C CA . HIS A 1 85 ? 5.187 3.065 6.506 1.00 91.25 85 HIS A CA 1
ATOM 682 C C . HIS A 1 85 ? 5.739 1.725 6.966 1.00 91.25 85 HIS A C 1
ATOM 684 O 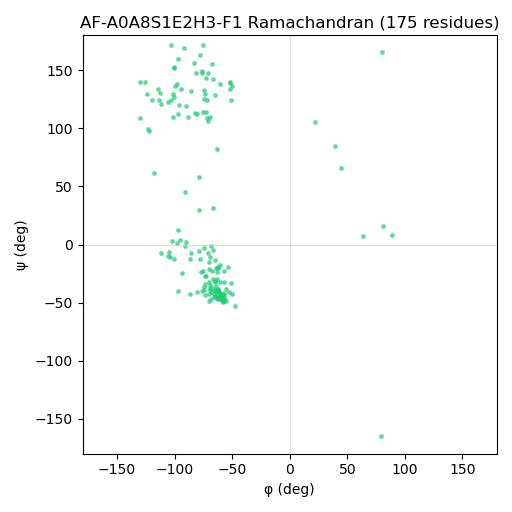O . HIS A 1 85 ? 6.463 1.647 7.957 1.00 91.25 85 HIS A O 1
ATOM 690 N N . LEU A 1 86 ? 5.339 0.667 6.272 1.00 92.31 86 LEU A N 1
ATOM 691 C CA . LEU A 1 86 ? 5.737 -0.693 6.583 1.00 92.31 86 LEU A CA 1
ATOM 692 C C . LEU A 1 86 ? 6.908 -1.061 5.681 1.00 92.31 86 LEU A C 1
ATOM 694 O O . LEU A 1 86 ? 6.741 -1.191 4.474 1.00 92.31 86 LEU A O 1
ATOM 698 N N . SER A 1 87 ? 8.084 -1.238 6.272 1.00 90.94 87 SER A N 1
ATOM 699 C CA . SER A 1 87 ? 9.205 -1.909 5.614 1.00 90.94 87 SER A CA 1
ATOM 700 C C . SER A 1 87 ? 9.198 -3.399 5.924 1.00 90.94 87 SER A C 1
ATOM 702 O O . SER A 1 87 ? 8.497 -3.863 6.828 1.00 90.94 87 SER A O 1
ATOM 704 N N . LEU A 1 88 ? 10.024 -4.163 5.208 1.00 90.62 88 LEU A N 1
ATOM 705 C CA . LEU A 1 88 ? 10.304 -5.547 5.579 1.00 90.62 88 LEU A CA 1
ATOM 706 C C . LEU A 1 88 ? 10.735 -5.646 7.062 1.00 90.62 88 LEU A C 1
ATOM 708 O O . LEU A 1 88 ? 11.509 -4.802 7.523 1.00 90.62 88 LEU A O 1
ATOM 712 N N . PRO A 1 89 ? 10.266 -6.673 7.802 1.00 92.06 89 PRO A N 1
ATOM 713 C CA . PRO A 1 89 ? 9.402 -7.768 7.341 1.00 92.06 89 PRO A CA 1
ATOM 714 C C . PRO A 1 89 ? 7.891 -7.453 7.363 1.00 92.06 89 PRO A C 1
ATOM 716 O O . PRO A 1 89 ? 7.102 -8.243 6.856 1.00 92.06 89 PRO A O 1
ATOM 719 N N . TRP A 1 90 ? 7.453 -6.322 7.918 1.00 93.00 90 TRP A N 1
ATOM 720 C CA . TRP A 1 90 ? 6.026 -6.016 8.116 1.00 93.00 90 TRP A CA 1
ATOM 721 C C . TRP A 1 90 ? 5.255 -5.737 6.827 1.00 93.00 90 TRP A C 1
ATOM 723 O O . TRP A 1 90 ? 4.043 -5.923 6.785 1.00 93.00 90 TRP A O 1
ATOM 733 N N . SER A 1 91 ? 5.945 -5.364 5.753 1.00 93.75 91 SER A N 1
ATOM 734 C CA . SER A 1 91 ? 5.341 -5.235 4.425 1.00 93.75 91 SER A CA 1
ATOM 735 C C . SER A 1 91 ? 5.051 -6.569 3.732 1.00 93.75 91 SER A C 1
ATOM 737 O O . SER A 1 91 ? 4.494 -6.599 2.636 1.00 93.75 91 SER A O 1
ATOM 739 N N . GLN A 1 92 ? 5.415 -7.706 4.332 1.00 93.94 92 GLN A N 1
ATOM 740 C CA . GLN A 1 92 ? 5.144 -8.997 3.719 1.00 93.94 92 GLN A CA 1
ATOM 741 C C . GLN A 1 92 ? 3.650 -9.341 3.796 1.00 93.94 92 GLN A C 1
ATOM 743 O O . GLN A 1 92 ? 3.137 -9.654 4.864 1.00 93.94 92 GLN A O 1
ATOM 748 N N . LEU A 1 93 ? 2.967 -9.409 2.649 1.00 93.25 93 LEU A N 1
ATOM 749 C CA . LEU A 1 93 ? 1.511 -9.628 2.550 1.00 93.25 93 LEU A CA 1
ATOM 750 C C . LEU A 1 93 ? 1.033 -11.025 2.978 1.00 93.25 93 LEU A C 1
ATOM 752 O O . LEU A 1 93 ? -0.152 -11.332 2.909 1.00 93.25 93 LEU A O 1
ATOM 756 N N . HIS A 1 94 ? 1.947 -11.910 3.377 1.00 91.31 94 HIS A N 1
ATOM 757 C CA . HIS A 1 94 ? 1.580 -13.173 4.017 1.00 91.31 94 HIS A CA 1
ATOM 758 C C . HIS A 1 94 ? 1.398 -13.038 5.533 1.00 91.31 94 HIS A C 1
ATOM 760 O O . HIS A 1 94 ? 0.880 -13.957 6.159 1.00 91.31 94 HIS A O 1
ATOM 766 N N . LEU A 1 95 ? 1.838 -11.916 6.102 1.00 92.75 95 LEU A N 1
ATOM 767 C CA . LEU A 1 95 ? 1.638 -11.533 7.490 1.00 92.75 95 LEU A CA 1
ATOM 768 C C . LEU A 1 95 ? 0.436 -10.585 7.590 1.00 92.75 95 LEU A C 1
ATOM 770 O O . LEU A 1 95 ? 0.043 -9.939 6.618 1.00 92.75 95 LEU A O 1
ATOM 774 N N . ALA A 1 96 ? -0.135 -10.466 8.787 1.00 93.69 96 ALA A N 1
ATOM 775 C CA . ALA A 1 96 ? -1.351 -9.684 9.014 1.00 93.69 96 ALA A CA 1
ATOM 776 C C . ALA A 1 96 ? -1.128 -8.160 9.099 1.00 93.69 96 ALA A C 1
ATOM 778 O O . ALA A 1 96 ? -2.101 -7.416 9.174 1.00 93.69 96 ALA A O 1
ATOM 779 N N . TYR A 1 97 ? 0.117 -7.675 9.081 1.00 95.44 97 TYR A N 1
ATOM 780 C CA . TYR A 1 97 ? 0.439 -6.271 9.369 1.00 95.44 97 TYR A CA 1
ATOM 781 C C . TYR A 1 97 ? -0.165 -5.283 8.371 1.00 95.44 97 TYR A C 1
ATOM 783 O O . TYR A 1 97 ? -0.795 -4.319 8.782 1.00 95.44 97 TYR A O 1
ATOM 791 N N . VAL A 1 98 ? -0.047 -5.537 7.065 1.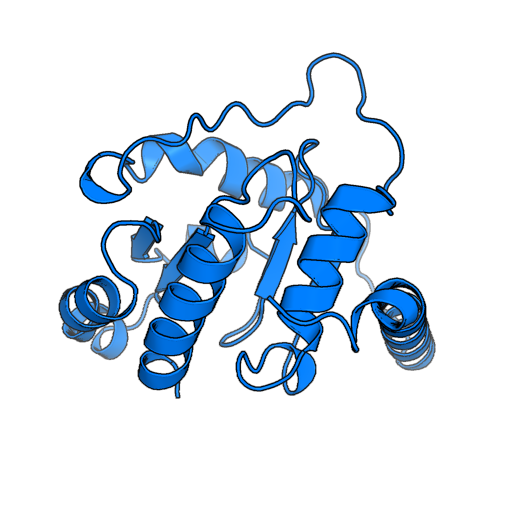00 95.44 98 VAL A N 1
ATOM 792 C CA . VAL A 1 98 ? -0.603 -4.637 6.035 1.00 95.44 98 VAL A CA 1
ATOM 793 C C . VAL A 1 98 ? -2.117 -4.511 6.185 1.00 95.44 98 VAL A C 1
ATOM 795 O O . VAL A 1 98 ? -2.667 -3.415 6.193 1.00 95.44 98 VAL A O 1
ATOM 798 N N . LYS A 1 99 ? -2.788 -5.646 6.375 1.00 95.19 99 LYS A N 1
ATOM 799 C CA . LYS A 1 99 ? -4.225 -5.698 6.631 1.00 95.19 99 LYS A CA 1
ATOM 800 C C . LYS A 1 99 ? -4.601 -4.952 7.913 1.00 95.19 99 LYS A C 1
ATOM 802 O O . LYS A 1 99 ? -5.557 -4.183 7.909 1.00 95.19 99 LYS A O 1
ATOM 807 N N . ALA A 1 100 ? -3.869 -5.182 9.000 1.00 95.50 100 ALA A N 1
ATOM 808 C CA . ALA A 1 100 ? -4.108 -4.528 10.278 1.00 95.50 100 ALA A CA 1
ATOM 809 C C . ALA A 1 100 ? -3.914 -3.008 10.185 1.00 95.50 100 ALA A C 1
ATOM 811 O O . ALA A 1 100 ? -4.725 -2.267 10.728 1.00 95.50 100 ALA A O 1
ATOM 812 N N . ALA A 1 101 ? -2.902 -2.548 9.446 1.00 95.75 101 ALA A N 1
ATOM 813 C CA . ALA A 1 101 ? -2.668 -1.133 9.182 1.00 95.75 101 ALA A CA 1
ATOM 814 C C . ALA A 1 101 ? -3.820 -0.502 8.386 1.00 95.75 101 ALA A C 1
ATOM 816 O O . ALA A 1 101 ? -4.305 0.553 8.772 1.00 95.75 101 ALA A O 1
ATOM 817 N N . ILE A 1 102 ? -4.317 -1.167 7.334 1.00 95.00 102 ILE A N 1
ATOM 818 C CA . ILE A 1 102 ? -5.491 -0.699 6.574 1.00 95.00 102 ILE A CA 1
ATOM 819 C C . ILE A 1 102 ? -6.714 -0.553 7.493 1.00 95.00 102 ILE A C 1
ATOM 821 O O . ILE A 1 102 ? -7.395 0.472 7.457 1.00 95.00 102 ILE A O 1
ATOM 825 N N . LEU A 1 103 ? -6.981 -1.556 8.338 1.00 93.75 103 LEU A N 1
ATOM 826 C CA . LEU A 1 103 ? -8.102 -1.525 9.282 1.00 93.75 103 LEU A CA 1
ATOM 827 C C . LEU A 1 103 ? -7.946 -0.403 10.318 1.00 93.75 103 LEU A C 1
ATOM 829 O O . LEU A 1 103 ? -8.904 0.333 10.543 1.00 93.75 103 LEU A O 1
ATOM 833 N N . ALA A 1 104 ? -6.752 -0.2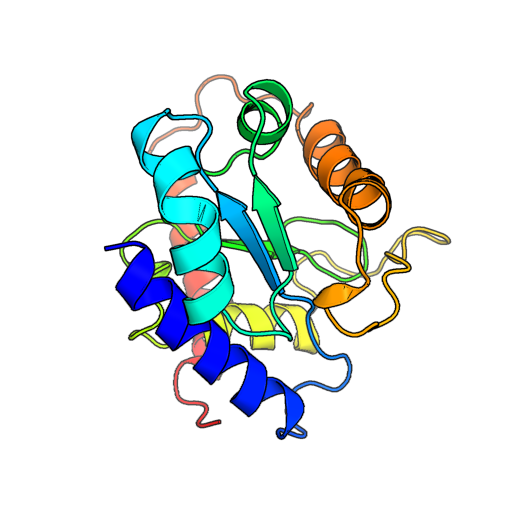38 10.890 1.00 93.75 104 ALA A N 1
ATOM 834 C CA . ALA A 1 104 ? -6.449 0.831 11.839 1.00 93.75 104 ALA A CA 1
ATOM 835 C C . ALA A 1 104 ? -6.608 2.219 11.200 1.00 93.75 104 ALA A C 1
ATOM 837 O O . ALA A 1 104 ? -7.266 3.087 11.764 1.00 93.75 104 ALA A O 1
ATOM 838 N N . THR A 1 105 ? -6.084 2.427 9.988 1.00 92.31 105 THR A N 1
ATOM 839 C CA . THR A 1 105 ? -6.253 3.689 9.250 1.00 92.31 105 THR A CA 1
ATOM 840 C C . THR A 1 105 ? -7.722 3.995 8.987 1.00 92.31 105 THR A C 1
ATOM 842 O O . THR A 1 105 ? -8.150 5.134 9.170 1.00 92.31 105 THR A O 1
ATOM 845 N N . SER A 1 106 ? -8.502 2.985 8.592 1.00 89.31 106 SER A N 1
ATOM 846 C CA . SER A 1 106 ? -9.925 3.154 8.297 1.00 89.31 106 SER A CA 1
ATOM 847 C C . SER A 1 106 ? -10.767 3.439 9.541 1.00 89.31 106 SER A C 1
ATOM 849 O O . SER A 1 106 ? -11.737 4.186 9.434 1.00 89.31 106 SER A O 1
ATOM 851 N N . LYS A 1 107 ? -10.454 2.820 10.684 1.00 89.31 107 LYS A N 1
ATOM 852 C CA . LYS A 1 107 ? -11.305 2.858 11.885 1.00 89.31 107 LYS A CA 1
ATOM 853 C C . LYS A 1 107 ? -10.884 3.914 12.892 1.00 89.31 107 LYS A C 1
ATOM 855 O O . LYS A 1 107 ? -11.742 4.587 13.451 1.00 89.31 107 LYS A O 1
ATOM 860 N N . ASP A 1 108 ? -9.582 4.083 13.083 1.00 89.75 108 ASP A N 1
ATOM 861 C CA . ASP A 1 108 ? -9.061 4.864 14.201 1.00 89.75 108 ASP A CA 1
ATOM 862 C C . ASP A 1 108 ? -8.549 6.247 13.796 1.00 89.75 108 ASP A C 1
ATOM 864 O O . ASP A 1 108 ? -8.270 7.068 14.663 1.00 89.75 108 ASP A O 1
ATOM 868 N N . GLN A 1 109 ? -8.417 6.511 12.489 1.00 85.38 109 GLN A N 1
ATOM 869 C CA . GLN A 1 109 ? -7.898 7.769 11.940 1.00 85.38 109 GLN A CA 1
ATOM 870 C C . GLN A 1 109 ? -6.628 8.248 12.681 1.00 85.38 109 GLN A C 1
ATOM 872 O O . GLN A 1 109 ? -6.656 9.301 13.319 1.00 85.38 109 GLN A O 1
ATOM 877 N N . PRO A 1 110 ? -5.489 7.523 12.600 1.00 85.75 110 PRO A N 1
ATOM 878 C CA . PRO A 1 110 ? -4.300 7.808 13.417 1.00 85.75 110 PRO A CA 1
ATOM 879 C C . PRO A 1 110 ? -3.738 9.233 13.282 1.00 85.75 110 PRO A C 1
ATOM 881 O O . PRO A 1 110 ? -3.038 9.709 14.172 1.00 85.75 110 PRO A O 1
ATOM 884 N N . CYS A 1 111 ? -4.030 9.918 12.172 1.00 84.75 111 CYS A N 1
ATOM 885 C CA . CYS A 1 111 ? -3.628 11.303 11.923 1.00 84.75 111 CYS A CA 1
ATOM 886 C C . CYS A 1 111 ? -4.712 12.345 12.285 1.00 84.75 111 CYS A C 1
ATOM 888 O O . CYS A 1 111 ? -4.510 13.533 12.047 1.00 84.75 111 CYS A O 1
ATOM 890 N N . GLY A 1 112 ? -5.848 11.931 12.852 1.00 85.31 112 GLY A N 1
ATOM 891 C CA . GLY A 1 112 ? -6.969 12.794 13.233 1.00 85.31 112 GLY A CA 1
ATOM 892 C C . GLY A 1 112 ? -7.877 13.193 12.066 1.00 85.31 112 GLY A C 1
ATOM 893 O O . GLY A 1 112 ? -7.826 12.614 10.980 1.00 85.31 112 GLY A O 1
ATOM 894 N N . THR A 1 113 ? -8.712 14.210 12.279 1.00 84.44 113 THR A N 1
ATOM 895 C CA . THR A 1 113 ? -9.645 14.716 11.262 1.00 84.44 113 THR A CA 1
ATOM 896 C C . THR A 1 113 ? -8.917 15.378 10.084 1.00 84.44 113 THR A C 1
ATOM 898 O O . THR A 1 113 ? -7.770 15.824 10.198 1.00 84.44 113 THR A O 1
ATOM 901 N N . CYS A 1 114 ? -9.580 15.412 8.925 1.00 81.62 114 CYS A N 1
ATOM 902 C CA . CYS A 1 114 ? -9.110 16.153 7.755 1.00 81.62 114 CYS A CA 1
ATOM 903 C C . CYS A 1 114 ? -9.362 17.659 7.937 1.00 81.62 114 CYS A C 1
ATOM 905 O O . CYS A 1 114 ? -10.382 18.056 8.505 1.00 81.62 114 CYS A O 1
ATOM 907 N N . SER A 1 115 ? -8.490 18.499 7.380 1.00 77.69 115 SER A N 1
ATOM 908 C CA . SER A 1 115 ? -8.803 19.918 7.165 1.00 77.69 115 SER A CA 1
ATOM 909 C C . SER A 1 115 ? -9.843 20.048 6.044 1.00 77.69 115 SER A C 1
ATOM 911 O O . SER A 1 115 ? -9.857 19.232 5.118 1.00 77.69 115 SER A O 1
ATOM 913 N N . GLN A 1 116 ? -10.722 21.052 6.101 1.00 63.25 116 GLN A N 1
ATOM 914 C CA . GLN A 1 116 ? -11.745 21.272 5.067 1.00 63.25 116 GLN A CA 1
ATOM 915 C C . GLN A 1 116 ? -11.116 21.284 3.658 1.00 63.25 116 GLN A C 1
ATOM 917 O O . GLN A 1 116 ? -10.185 22.043 3.408 1.00 63.25 116 GLN A O 1
ATOM 922 N N . GLY A 1 117 ? -11.610 20.424 2.757 1.00 61.47 117 GLY A N 1
ATOM 923 C CA . GLY A 1 117 ? -11.152 20.340 1.362 1.00 61.47 117 GLY A CA 1
ATOM 924 C C . GLY A 1 117 ? -9.974 19.396 1.074 1.00 61.47 117 GLY A C 1
ATOM 925 O O . GLY A 1 117 ? -9.481 19.401 -0.046 1.00 61.47 117 GLY A O 1
ATOM 926 N N . SER A 1 118 ? -9.523 18.585 2.040 1.00 59.47 118 SER A N 1
ATOM 927 C CA . SER A 1 118 ? -8.376 17.666 1.862 1.00 59.47 118 SER A CA 1
ATOM 928 C C . SER A 1 118 ? -8.739 16.215 1.508 1.00 59.47 118 SER A C 1
ATOM 930 O O . SER A 1 118 ? -7.876 15.344 1.553 1.00 59.47 118 SER A O 1
ATOM 932 N N . GLU A 1 119 ? -9.994 15.927 1.147 1.00 61.53 119 GLU A N 1
ATOM 933 C CA . GLU A 1 119 ? -10.385 14.569 0.747 1.00 61.53 119 GLU A CA 1
ATOM 934 C C . GLU A 1 119 ? -9.821 14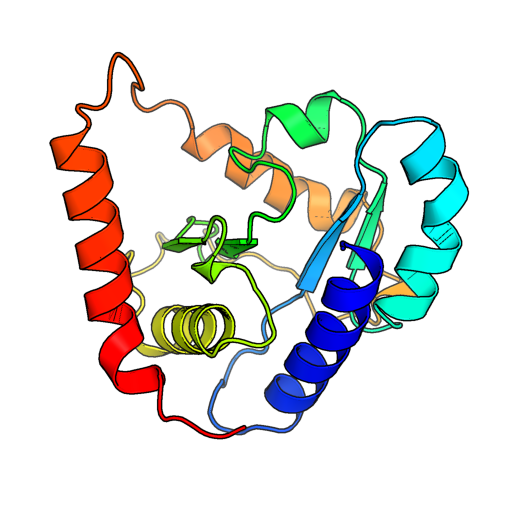.203 -0.633 1.00 61.53 119 GLU A C 1
ATOM 936 O O . GLU A 1 119 ? -10.053 14.888 -1.630 1.00 61.53 119 GLU A O 1
ATOM 941 N N . LEU A 1 120 ? -9.086 13.091 -0.691 1.00 63.50 120 LEU A N 1
ATOM 942 C CA . LEU A 1 120 ? -8.569 12.529 -1.935 1.00 63.50 120 LEU A CA 1
ATOM 943 C C . LEU A 1 120 ? -9.721 11.970 -2.784 1.00 63.50 120 LEU A C 1
ATOM 945 O O . LEU A 1 120 ? -10.315 10.944 -2.463 1.00 63.50 120 LEU A O 1
ATOM 949 N N . GLY A 1 121 ? -10.026 12.638 -3.896 1.00 55.91 121 GLY A N 1
ATOM 950 C CA . GLY A 1 121 ? -11.171 12.338 -4.761 1.00 55.91 121 GLY A CA 1
ATOM 951 C C . GLY A 1 121 ? -11.016 11.157 -5.729 1.00 55.91 121 GLY A C 1
ATOM 952 O O . GLY A 1 121 ? -11.633 11.203 -6.796 1.00 55.91 121 GLY A O 1
ATOM 953 N N . ILE A 1 122 ? -10.228 10.114 -5.424 1.00 59.44 122 ILE A N 1
ATOM 954 C CA . ILE A 1 122 ? -10.173 8.940 -6.316 1.00 59.44 122 ILE A CA 1
ATOM 955 C C . ILE A 1 122 ? -11.492 8.180 -6.206 1.00 59.44 122 ILE A C 1
ATOM 957 O O . ILE A 1 122 ? -11.753 7.467 -5.238 1.00 59.44 122 ILE A O 1
ATOM 961 N N . LYS A 1 123 ? -12.316 8.298 -7.245 1.00 53.53 123 LYS A N 1
ATOM 962 C CA . LYS A 1 123 ? -13.461 7.414 -7.448 1.00 53.53 123 LYS A CA 1
ATOM 963 C C . LYS A 1 123 ? -12.925 6.064 -7.921 1.00 53.53 123 LYS A C 1
ATOM 965 O O . LYS A 1 123 ? -12.080 6.018 -8.812 1.00 53.53 123 LYS A O 1
ATOM 970 N N . THR A 1 124 ? -13.401 4.974 -7.325 1.00 50.00 124 THR A N 1
ATOM 971 C CA . THR A 1 124 ? -13.092 3.591 -7.712 1.00 50.00 124 THR A CA 1
ATOM 972 C C . THR A 1 124 ? -13.597 3.312 -9.130 1.00 50.00 124 THR A C 1
ATOM 974 O O . THR A 1 124 ? -14.682 2.777 -9.338 1.00 50.00 124 THR A O 1
ATOM 977 N N . ALA A 1 125 ? -12.820 3.710 -10.133 1.00 51.47 125 ALA A N 1
ATOM 978 C CA . ALA A 1 125 ? -12.971 3.228 -11.495 1.00 51.47 125 ALA A CA 1
ATOM 979 C C . ALA A 1 125 ? -12.240 1.874 -11.631 1.00 51.47 125 ALA A C 1
ATOM 981 O O . ALA A 1 125 ? -11.328 1.588 -10.847 1.00 51.47 125 ALA A O 1
ATOM 982 N N . PRO A 1 126 ? -12.612 1.010 -12.593 1.00 54.94 126 PRO A N 1
ATOM 983 C CA . PRO A 1 126 ? -11.819 -0.177 -12.915 1.00 54.94 126 PRO A CA 1
ATOM 984 C C . PRO A 1 126 ? -10.358 0.229 -13.159 1.00 54.94 126 PRO A C 1
ATOM 986 O O . PRO A 1 126 ? -10.127 1.202 -13.876 1.00 54.94 126 PRO A O 1
ATOM 989 N N . ALA A 1 127 ? -9.369 -0.478 -12.595 1.00 53.06 127 ALA A N 1
ATOM 990 C CA . ALA A 1 127 ? -7.968 -0.026 -12.640 1.00 53.06 127 ALA A CA 1
ATOM 991 C C . ALA A 1 127 ? -7.417 0.067 -14.073 1.00 53.06 127 ALA A C 1
ATOM 993 O O . ALA A 1 127 ? -6.489 0.825 -14.329 1.00 53.06 127 ALA A O 1
ATOM 994 N N . ASP A 1 128 ? -8.055 -0.629 -15.017 1.00 53.34 128 ASP A N 1
ATOM 995 C CA . ASP A 1 128 ? -7.781 -0.557 -16.455 1.00 53.34 128 ASP A CA 1
ATOM 996 C C . ASP A 1 128 ? -8.106 0.827 -17.071 1.00 53.34 128 ASP A C 1
ATOM 998 O O . ASP A 1 128 ? -7.707 1.105 -18.199 1.00 53.34 128 ASP A O 1
ATOM 1002 N N . THR A 1 129 ? -8.830 1.691 -16.347 1.00 53.19 129 THR A N 1
ATOM 1003 C CA . THR A 1 129 ? -9.244 3.041 -16.779 1.00 53.19 129 THR A CA 1
ATOM 1004 C C . THR A 1 129 ? -8.574 4.176 -16.007 1.00 53.19 129 THR A C 1
ATOM 1006 O O . THR A 1 129 ? -8.738 5.329 -16.392 1.00 53.19 129 THR A O 1
ATOM 1009 N N . VAL A 1 130 ? -7.820 3.869 -14.944 1.00 60.53 130 VAL A N 1
ATOM 1010 C CA . VAL A 1 130 ? -7.146 4.887 -14.127 1.00 60.53 130 VAL A CA 1
ATOM 1011 C C . VAL A 1 130 ? -5.773 5.158 -14.732 1.00 60.53 130 VAL A C 1
ATOM 1013 O O . VAL A 1 130 ? -4.888 4.299 -14.714 1.00 60.53 130 VAL A O 1
ATOM 1016 N N . SER A 1 131 ? -5.611 6.341 -15.316 1.00 57.56 131 SER A N 1
ATOM 1017 C CA . SER A 1 131 ? -4.353 6.790 -15.903 1.00 57.56 131 SER A CA 1
ATOM 1018 C C . SER A 1 131 ? -3.382 7.249 -14.818 1.00 57.56 131 SER A C 1
ATOM 1020 O O . SER A 1 131 ? -3.774 7.542 -13.689 1.00 57.56 131 SER A O 1
ATOM 1022 N N . VAL A 1 132 ? -2.096 7.350 -15.163 1.00 60.16 132 VAL A N 1
ATOM 1023 C CA . VAL A 1 132 ? -1.083 7.920 -14.259 1.00 60.16 132 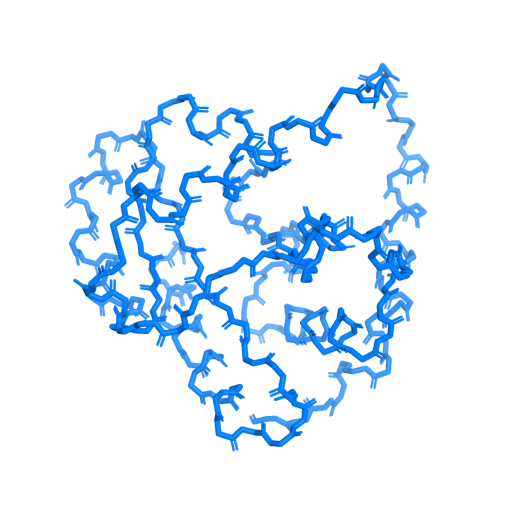VAL A CA 1
ATOM 1024 C C . VAL A 1 132 ? -1.459 9.348 -13.841 1.00 60.16 132 VAL A C 1
ATOM 1026 O O . VAL A 1 132 ? -1.208 9.722 -12.698 1.00 60.16 132 VAL A O 1
ATOM 1029 N N . ASP A 1 133 ? -2.127 10.111 -14.710 1.00 60.38 133 ASP A N 1
ATOM 1030 C CA . ASP A 1 133 ? -2.565 11.480 -14.422 1.00 60.38 133 ASP A CA 1
ATOM 1031 C C . ASP A 1 133 ? -3.643 11.541 -13.328 1.00 60.38 133 ASP A C 1
ATOM 1033 O O . ASP A 1 133 ? -3.672 12.494 -12.552 1.00 60.3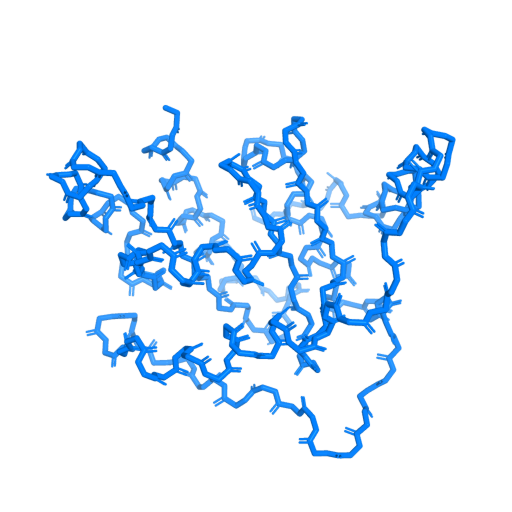8 133 ASP A O 1
ATOM 1037 N N . ASP A 1 134 ? -4.472 10.502 -13.185 1.00 63.72 134 ASP A N 1
ATOM 1038 C CA . ASP A 1 134 ? -5.515 10.433 -12.149 1.00 63.72 134 ASP A CA 1
ATOM 1039 C C . ASP A 1 134 ? -4.938 10.187 -10.744 1.00 63.72 134 ASP A C 1
ATOM 1041 O O . ASP A 1 134 ? -5.522 10.575 -9.730 1.00 63.72 134 ASP A O 1
ATOM 1045 N N . VAL A 1 135 ? -3.772 9.542 -10.674 1.00 68.12 135 VAL A N 1
ATOM 1046 C CA . VAL A 1 135 ? -3.049 9.236 -9.426 1.00 68.12 135 VAL A CA 1
ATOM 1047 C C . VAL A 1 135 ? -1.903 10.211 -9.156 1.00 68.12 135 VAL A C 1
ATOM 1049 O O . VAL A 1 135 ? -1.408 10.273 -8.028 1.00 68.12 135 VAL A O 1
ATOM 1052 N N . LEU A 1 136 ? -1.521 11.034 -10.136 1.00 65.50 136 LEU A N 1
ATOM 1053 C CA . LEU A 1 136 ? -0.462 12.035 -10.011 1.00 65.50 136 LEU A CA 1
ATOM 1054 C C . LEU A 1 136 ? -0.693 13.040 -8.864 1.00 65.50 136 LEU A C 1
ATOM 1056 O O . LEU A 1 136 ? 0.261 13.279 -8.122 1.00 65.50 136 LEU A O 1
ATOM 1060 N N . PRO A 1 137 ? -1.910 13.571 -8.616 1.00 65.75 137 PRO A N 1
ATOM 1061 C CA . PRO A 1 137 ? -2.156 14.453 -7.472 1.00 65.75 137 PRO A CA 1
ATOM 1062 C C . PRO A 1 137 ? -1.872 13.776 -6.122 1.00 65.75 137 PRO A C 1
ATOM 1064 O O . PRO A 1 137 ? -1.417 14.427 -5.180 1.00 65.75 137 PRO A O 1
ATOM 1067 N N . ILE A 1 138 ? -2.086 12.457 -6.020 1.00 66.88 138 ILE A N 1
ATOM 1068 C CA . ILE A 1 138 ? -1.752 11.691 -4.809 1.00 66.88 138 ILE A CA 1
ATOM 1069 C C . ILE A 1 138 ? -0.247 11.596 -4.656 1.00 66.88 138 ILE A C 1
ATOM 1071 O O . ILE A 1 138 ? 0.280 11.879 -3.581 1.00 66.88 138 ILE A O 1
ATOM 1075 N N . LEU A 1 139 ? 0.444 11.224 -5.735 1.00 65.88 139 LEU A N 1
ATOM 1076 C CA . LEU A 1 139 ? 1.898 11.133 -5.731 1.00 65.88 139 LEU A CA 1
ATOM 1077 C C . LEU A 1 139 ? 2.514 12.482 -5.341 1.00 65.88 139 LEU A C 1
ATOM 1079 O O . LEU A 1 139 ? 3.366 12.504 -4.466 1.00 65.88 139 LEU A O 1
ATOM 1083 N N . GLN A 1 140 ? 2.002 13.598 -5.870 1.00 62.78 140 GLN A N 1
ATOM 1084 C CA . GLN A 1 140 ? 2.388 14.972 -5.507 1.00 62.78 140 GLN A CA 1
ATOM 1085 C C . GLN A 1 140 ? 2.055 15.346 -4.052 1.00 62.78 140 GLN A C 1
ATOM 1087 O O . GLN A 1 140 ? 2.812 16.050 -3.387 1.00 62.78 140 GLN A O 1
ATOM 1092 N N . THR A 1 141 ? 0.944 14.859 -3.501 1.00 61.41 141 THR A N 1
ATOM 1093 C CA . THR A 1 141 ? 0.637 15.076 -2.077 1.00 61.41 141 THR A CA 1
ATOM 1094 C C . THR A 1 141 ? 1.675 14.382 -1.192 1.00 61.41 141 THR A C 1
ATOM 1096 O O . THR A 1 141 ? 2.143 14.960 -0.210 1.00 61.41 141 THR A O 1
ATOM 1099 N N . LEU A 1 142 ? 2.114 13.179 -1.579 1.00 60.84 142 LEU A N 1
ATOM 1100 C CA . LEU A 1 142 ? 3.191 12.468 -0.888 1.00 60.84 142 LEU A CA 1
ATOM 1101 C C . LEU A 1 142 ? 4.524 13.212 -0.959 1.00 60.84 142 LEU A C 1
ATOM 1103 O O . LEU A 1 142 ? 5.301 13.100 -0.017 1.00 60.84 142 LEU A O 1
ATOM 1107 N N . THR A 1 143 ? 4.775 13.991 -2.014 1.00 54.84 143 THR A N 1
ATOM 1108 C CA . THR A 1 143 ? 6.001 14.795 -2.129 1.00 54.84 143 THR A CA 1
ATOM 1109 C C . THR A 1 143 ? 5.968 15.997 -1.195 1.00 54.84 143 THR A C 1
ATOM 1111 O O . THR A 1 143 ? 6.938 16.262 -0.492 1.00 54.84 143 THR A O 1
ATOM 1114 N N . ASN A 1 144 ? 4.841 16.703 -1.119 1.00 48.09 144 ASN A N 1
ATOM 1115 C CA . ASN A 1 144 ? 4.753 17.982 -0.403 1.00 48.09 144 ASN A CA 1
ATOM 1116 C C . ASN A 1 144 ? 4.686 17.829 1.124 1.00 48.09 144 ASN A C 1
ATOM 1118 O O . ASN A 1 144 ? 5.096 18.724 1.856 1.00 48.09 144 ASN A O 1
ATOM 1122 N N . VAL A 1 145 ? 4.245 16.673 1.630 1.00 51.25 145 VAL A N 1
ATOM 1123 C CA . VAL A 1 145 ? 4.277 16.366 3.076 1.00 51.25 145 VAL A CA 1
ATOM 1124 C C . VAL A 1 145 ? 5.718 16.175 3.586 1.00 51.25 145 VAL A C 1
ATOM 1126 O O . VAL A 1 145 ? 5.965 16.122 4.791 1.00 51.25 145 VAL A O 1
ATOM 1129 N N . THR A 1 146 ? 6.707 16.087 2.692 1.00 46.47 146 THR A N 1
ATOM 1130 C CA . THR A 1 146 ? 8.062 15.670 3.061 1.00 46.47 146 THR A CA 1
ATOM 1131 C C . THR A 1 146 ? 9.040 16.777 3.453 1.00 46.47 146 THR A C 1
ATOM 1133 O O . THR A 1 146 ? 10.142 16.437 3.897 1.00 46.47 146 THR A O 1
ATOM 1136 N N . GLU A 1 147 ? 8.632 18.049 3.422 1.00 39.09 147 GLU A N 1
ATOM 1137 C CA . GLU A 1 147 ? 9.440 19.210 3.844 1.00 39.09 147 GLU A CA 1
ATOM 1138 C C . GLU A 1 147 ? 9.254 19.588 5.325 1.00 39.09 147 GLU A C 1
ATOM 1140 O O . GLU A 1 147 ? 9.136 20.752 5.694 1.00 39.09 147 GLU A O 1
ATOM 1145 N N . THR A 1 148 ? 9.274 18.600 6.221 1.00 35.06 148 THR A N 1
ATOM 1146 C CA . THR A 1 148 ? 9.582 18.866 7.635 1.00 35.06 148 THR A CA 1
ATOM 1147 C C . THR A 1 148 ? 10.794 18.034 8.040 1.00 35.06 148 THR A C 1
ATOM 1149 O O . THR A 1 148 ? 10.711 16.828 8.252 1.00 35.06 148 THR A O 1
ATOM 1152 N N . ASN A 1 149 ? 11.947 18.712 8.005 1.00 43.91 149 ASN A N 1
ATOM 1153 C CA . ASN A 1 149 ? 13.259 18.395 8.580 1.00 43.91 149 ASN A CA 1
ATOM 1154 C C . ASN A 1 149 ? 13.551 16.921 8.895 1.00 43.91 149 ASN A C 1
ATOM 1156 O O . ASN A 1 149 ? 13.124 16.380 9.909 1.00 43.91 149 ASN A O 1
ATOM 1160 N N . SER A 1 150 ? 14.381 16.296 8.062 1.00 43.16 150 SER A N 1
ATOM 1161 C CA . SER A 1 150 ? 15.006 15.000 8.348 1.00 43.16 150 SER A CA 1
ATOM 1162 C C . SER A 1 150 ? 16.530 15.157 8.399 1.00 43.16 150 SER A C 1
ATOM 1164 O O . SER A 1 150 ? 17.236 14.572 7.584 1.00 43.16 150 SER A O 1
ATOM 1166 N N . ASN A 1 151 ? 17.029 15.967 9.334 1.00 47.38 151 ASN A N 1
ATOM 1167 C CA . ASN A 1 151 ? 18.423 15.868 9.767 1.00 47.38 151 ASN A CA 1
ATOM 1168 C C . ASN A 1 151 ? 18.455 14.872 10.935 1.00 47.38 151 ASN A C 1
ATOM 1170 O O . ASN A 1 151 ? 17.746 15.083 11.910 1.00 47.38 151 ASN A O 1
ATOM 1174 N N . GLU A 1 152 ? 19.199 13.775 10.757 1.00 49.38 152 GLU A N 1
ATOM 1175 C CA . GLU A 1 152 ? 19.516 12.721 11.741 1.00 49.38 152 GLU A CA 1
ATOM 1176 C C . GLU A 1 152 ? 18.380 12.310 12.695 1.00 49.38 152 GLU A C 1
ATOM 1178 O O . GLU A 1 152 ? 18.305 12.741 13.839 1.00 49.38 152 GLU A O 1
ATOM 1183 N N . ILE A 1 153 ? 17.519 11.395 12.237 1.00 57.97 153 ILE A N 1
ATOM 1184 C CA . ILE A 1 153 ? 16.611 10.673 13.137 1.00 57.97 153 ILE A CA 1
ATOM 1185 C C . ILE A 1 153 ? 17.434 9.618 13.882 1.00 57.97 153 ILE A C 1
ATOM 1187 O O . ILE A 1 153 ? 17.928 8.666 13.267 1.00 57.97 153 ILE A O 1
ATOM 1191 N N . ASP A 1 154 ? 17.556 9.803 15.195 1.00 69.75 154 ASP A N 1
ATOM 1192 C CA . ASP A 1 154 ? 18.166 8.865 16.134 1.00 69.75 154 ASP A CA 1
ATOM 1193 C C . ASP A 1 154 ? 17.546 7.460 15.979 1.00 69.75 154 ASP A C 1
ATOM 1195 O O . ASP A 1 154 ? 16.339 7.278 15.779 1.00 69.75 154 ASP A O 1
ATOM 1199 N N . THR A 1 155 ? 18.390 6.433 16.051 1.00 70.88 155 THR A N 1
ATOM 1200 C CA . THR A 1 155 ? 17.978 5.025 16.042 1.00 70.88 155 THR A CA 1
ATOM 1201 C C . THR A 1 155 ? 16.882 4.713 17.062 1.00 70.88 155 THR A C 1
ATOM 1203 O O . THR A 1 155 ? 16.015 3.888 16.759 1.00 70.88 155 THR A O 1
ATOM 1206 N N . ASP A 1 156 ? 16.871 5.395 18.213 1.00 77.38 156 ASP A N 1
ATOM 1207 C CA . ASP A 1 156 ? 15.849 5.199 19.244 1.00 77.38 156 ASP A CA 1
ATOM 1208 C C . ASP A 1 156 ? 14.477 5.742 18.807 1.00 77.38 156 ASP A C 1
ATOM 1210 O O . ASP A 1 156 ? 13.461 5.052 18.911 1.00 77.38 156 ASP A O 1
ATOM 1214 N N . GLU A 1 157 ? 14.429 6.918 18.176 1.00 77.62 157 GLU A N 1
ATOM 1215 C CA . GLU A 1 157 ? 13.183 7.477 17.632 1.00 77.62 157 GLU A CA 1
ATOM 1216 C C . GLU A 1 157 ? 12.581 6.583 16.544 1.00 77.62 157 GLU A C 1
ATOM 1218 O O . GLU A 1 157 ? 11.359 6.401 16.461 1.00 77.62 157 GLU A O 1
ATOM 1223 N N . ARG A 1 158 ? 13.435 5.982 15.707 1.00 74.00 158 ARG A N 1
ATOM 1224 C CA . ARG A 1 158 ? 12.989 5.052 14.666 1.00 74.00 158 ARG A CA 1
ATOM 1225 C C . ARG A 1 158 ? 12.326 3.814 15.268 1.00 74.00 158 ARG A C 1
ATOM 1227 O O . ARG A 1 158 ? 11.316 3.350 14.730 1.00 74.00 158 ARG A O 1
ATOM 1234 N N . GLU A 1 159 ? 12.870 3.285 16.358 1.00 81.50 159 GLU A N 1
ATOM 1235 C CA . GLU A 1 159 ? 12.318 2.111 17.033 1.00 81.50 159 GLU A CA 1
ATOM 1236 C C . GLU A 1 159 ? 11.048 2.454 17.823 1.00 81.50 159 GLU A C 1
ATOM 1238 O O . GLU A 1 159 ? 10.045 1.743 17.734 1.00 81.50 159 GLU A O 1
ATOM 1243 N N . GLN A 1 160 ? 11.009 3.615 18.478 1.00 85.25 160 GLN A N 1
ATOM 1244 C CA . GLN A 1 160 ? 9.790 4.126 19.102 1.00 85.25 160 GLN A CA 1
ATOM 1245 C C . GLN A 1 160 ? 8.663 4.317 18.076 1.00 85.25 160 GLN A C 1
ATOM 1247 O O . GLN A 1 160 ? 7.516 3.933 18.327 1.00 85.25 160 GLN A O 1
ATOM 1252 N N . LYS A 1 161 ? 8.966 4.858 16.889 1.00 82.12 161 LYS A N 1
ATOM 1253 C CA . LYS A 1 161 ? 7.990 5.021 15.798 1.00 82.12 161 LYS A CA 1
ATOM 1254 C C . LYS A 1 161 ? 7.433 3.675 15.333 1.00 82.12 161 LYS A C 1
ATOM 1256 O O . LYS A 1 161 ? 6.219 3.537 15.165 1.00 82.12 161 LYS A O 1
ATOM 1261 N N . LYS A 1 162 ? 8.299 2.674 15.178 1.00 83.81 162 LYS A N 1
ATOM 1262 C CA . LYS A 1 162 ? 7.919 1.290 14.866 1.00 83.81 162 LYS A CA 1
ATOM 1263 C C . LYS A 1 162 ? 7.003 0.687 15.932 1.00 83.81 162 LYS A C 1
ATOM 1265 O O . LYS A 1 162 ? 5.959 0.127 15.598 1.00 83.81 162 LYS A O 1
ATOM 1270 N N . GLN A 1 163 ? 7.344 0.845 17.210 1.00 88.31 163 GLN A N 1
ATOM 1271 C CA . GLN A 1 163 ? 6.537 0.317 18.309 1.00 88.31 163 GLN A CA 1
ATOM 1272 C C . GLN A 1 163 ? 5.159 0.987 18.381 1.00 88.31 163 GLN A C 1
ATOM 1274 O O . GLN A 1 163 ? 4.152 0.314 18.602 1.00 88.31 163 GLN A O 1
ATOM 1279 N N . ARG A 1 164 ? 5.085 2.302 18.136 1.00 88.12 164 ARG A N 1
ATOM 1280 C CA . ARG A 1 164 ? 3.808 3.026 18.044 1.00 88.12 164 ARG A CA 1
ATOM 1281 C C . ARG A 1 164 ? 2.931 2.467 16.925 1.00 88.12 164 ARG A C 1
ATOM 1283 O O . ARG A 1 164 ? 1.761 2.190 17.171 1.00 88.12 164 ARG A O 1
ATOM 1290 N N . GLN A 1 165 ? 3.489 2.240 15.733 1.00 89.06 165 GLN A N 1
ATOM 1291 C CA . GLN A 1 165 ? 2.753 1.612 14.627 1.00 89.06 165 GLN A CA 1
ATOM 1292 C C . GLN A 1 165 ? 2.235 0.218 15.006 1.00 89.06 165 GLN A C 1
ATOM 1294 O O . GLN A 1 165 ? 1.079 -0.105 14.736 1.00 89.06 165 GLN A O 1
ATOM 1299 N N . LEU A 1 166 ? 3.054 -0.599 15.673 1.00 89.88 166 LEU A N 1
ATOM 1300 C CA . LEU A 1 166 ? 2.640 -1.931 16.110 1.00 89.88 166 LEU A CA 1
ATOM 1301 C C . LEU A 1 166 ? 1.502 -1.881 17.138 1.00 89.88 166 LEU A C 1
ATOM 1303 O O . LEU A 1 166 ? 0.559 -2.667 17.048 1.00 89.88 166 LEU A O 1
ATOM 1307 N N . ASN A 1 167 ? 1.561 -0.940 18.081 1.00 92.62 167 ASN A N 1
ATOM 1308 C CA . ASN A 1 167 ? 0.515 -0.751 19.083 1.00 92.62 167 ASN A CA 1
ATOM 1309 C C . ASN A 1 167 ? -0.828 -0.377 18.438 1.00 92.62 167 ASN A C 1
ATOM 1311 O O . ASN A 1 167 ? -1.847 -0.945 18.824 1.00 92.62 167 ASN A O 1
ATOM 1315 N N . TRP A 1 168 ? -0.822 0.491 17.420 1.00 91.81 168 TRP A N 1
ATOM 1316 C CA . TRP A 1 168 ? -2.019 0.826 16.638 1.00 91.81 168 TRP A CA 1
ATOM 1317 C C . TRP A 1 168 ? -2.602 -0.379 15.892 1.00 91.81 168 TRP A C 1
ATOM 1319 O O . TRP A 1 168 ? -3.813 -0.555 15.842 1.00 91.81 168 TRP A O 1
ATOM 1329 N N . MET A 1 169 ? -1.753 -1.244 15.332 1.00 94.56 169 MET A N 1
ATOM 1330 C CA . MET A 1 169 ? -2.209 -2.428 14.593 1.00 94.56 169 MET A CA 1
ATOM 1331 C C . MET A 1 169 ? -2.718 -3.555 15.498 1.00 94.56 169 MET A C 1
ATOM 1333 O O . MET A 1 169 ? -3.474 -4.412 15.037 1.00 94.56 169 MET A O 1
ATOM 1337 N N . ARG A 1 170 ? -2.296 -3.593 16.767 1.00 94.69 170 ARG A N 1
ATOM 1338 C CA . ARG A 1 170 ? -2.501 -4.728 17.681 1.00 94.69 170 ARG A CA 1
ATOM 1339 C C . ARG A 1 170 ? -3.951 -5.234 17.760 1.00 94.69 170 ARG A C 1
ATOM 1341 O O . ARG A 1 170 ? -4.113 -6.453 17.696 1.00 94.69 170 ARG A O 1
ATOM 1348 N N . PRO A 1 171 ? -4.992 -4.379 17.829 1.00 94.56 171 PRO A N 1
ATOM 1349 C CA . PRO A 1 171 ? -6.384 -4.838 17.871 1.00 94.56 171 PRO A CA 1
ATOM 1350 C C . PRO A 1 171 ? -6.836 -5.583 16.604 1.00 94.56 171 PRO A C 1
ATOM 1352 O O . PRO A 1 171 ? -7.803 -6.339 16.640 1.00 94.56 171 PRO A O 1
ATOM 1355 N N . TYR A 1 172 ? -6.132 -5.399 15.483 1.00 93.62 172 TYR A N 1
ATOM 1356 C CA . TYR A 1 172 ? -6.528 -5.896 14.164 1.00 93.62 172 TYR A CA 1
ATOM 1357 C C . TYR A 1 172 ? -5.715 -7.098 13.675 1.00 93.62 172 TYR A C 1
ATOM 1359 O O . TYR A 1 172 ? -6.096 -7.724 12.686 1.00 93.62 172 TYR A O 1
ATOM 1367 N N . LEU A 1 173 ? -4.622 -7.462 14.357 1.00 90.94 173 LEU A N 1
ATOM 1368 C CA . LEU A 1 173 ? -3.741 -8.563 13.937 1.00 90.94 173 LEU A CA 1
ATOM 1369 C C . LEU A 1 173 ? -4.436 -9.939 13.926 1.00 90.94 173 LEU A C 1
ATOM 1371 O O . LEU A 1 173 ? -4.008 -10.820 13.186 1.00 90.94 173 LEU A O 1
ATOM 1375 N N . GLY A 1 174 ? -5.506 -10.118 14.709 1.00 84.75 174 GLY A N 1
ATOM 1376 C CA . GLY A 1 174 ? -6.321 -11.342 14.744 1.00 84.75 174 GLY A CA 1
ATOM 1377 C C . GLY A 1 174 ? -7.596 -11.291 13.896 1.00 84.75 174 GLY A C 1
ATOM 1378 O O . GLY A 1 174 ? -8.376 -12.241 13.905 1.00 84.75 174 GLY A O 1
ATOM 1379 N N . PHE A 1 175 ? -7.851 -10.188 13.187 1.00 79.44 175 PHE A N 1
ATOM 1380 C CA . PHE A 1 175 ? -9.067 -10.043 12.394 1.00 79.44 175 PHE A CA 1
ATOM 1381 C C . PHE A 1 175 ? -8.970 -10.917 11.137 1.00 79.44 175 PHE A C 1
ATOM 1383 O O . PHE A 1 175 ? -7.993 -10.811 10.396 1.00 79.44 175 PHE A O 1
ATOM 1390 N N . ASN A 1 176 ? -9.976 -11.748 10.850 1.00 71.88 176 ASN A N 1
ATOM 1391 C CA . ASN A 1 176 ? -10.048 -12.563 9.629 1.00 71.88 176 ASN A CA 1
ATOM 1392 C C . ASN A 1 176 ? -10.969 -11.896 8.592 1.00 71.88 176 ASN A C 1
ATOM 1394 O O . ASN A 1 176 ? -11.993 -11.324 8.940 1.00 71.88 176 ASN A O 1
ATOM 1398 N N . LEU A 1 177 ? -10.515 -11.884 7.333 1.00 66.75 177 LEU A N 1
ATOM 1399 C CA . LEU A 1 177 ? -11.163 -11.317 6.143 1.00 66.75 177 LEU A CA 1
ATOM 1400 C C . LEU A 1 177 ? -11.119 -12.397 5.071 1.00 66.75 177 LEU A C 1
ATOM 1402 O O . LEU A 1 177 ? -10.014 -12.996 4.934 1.00 66.75 177 LEU A O 1
#

Nearest PDB structures (foldseek):
  4kri-assembly1_A  TM=3.779E-01  e=7.454E+00  Haemonchus contortus
  3l05-assembly1_A  TM=2.563E-01  e=8.384E+00  Xanthomonas campestris pv. campestris str. ATCC 33913

Organism: NCBI:txid197152

Solvent-accessible surface area (backbone atoms only — not comparable to full-atom values): 10594 Å² total; per-residue (Å²): 113,66,68,66,43,29,42,39,48,33,55,51,51,55,39,45,68,78,32,85,88,46,89,75,72,81,85,48,77,45,74,40,60,71,40,77,72,47,56,78,39,42,69,60,45,43,63,44,24,31,65,72,35,33,71,42,80,33,48,76,67,65,48,71,37,41,96,62,59,91,71,41,42,77,41,63,42,65,52,57,45,78,72,41,79,29,46,78,77,47,35,40,66,89,48,49,50,54,61,9,43,54,49,34,46,73,73,65,37,86,82,57,82,66,63,94,88,40,67,64,82,80,69,92,62,61,25,87,74,61,50,71,75,75,50,41,66,55,54,51,41,46,37,67,70,62,83,68,84,85,76,81,82,51,73,65,58,56,50,52,53,50,52,52,54,50,62,62,21,55,87,35,55,82,64,86,116

InterPro domains:
  IPR007671 Selenoprotein P, N-terminal [PF04592] (2-127)
  IPR037941 Selenoprotein P [PTHR10105] (1-145)

Sequence (177 aa):
MCQRQAVKLQNLQLRLEDSAAVEQKPVFIVINEDHPWSKNQFDHLRNLAGRKVITIQGNGRDWASVKGRKDDILIIDKCGRVTFHLSLPWSQLHLAYVKAAILATSKDQPCGTCSQGSELGIKTAPADTVSVDDVLPILQTLTNVTETNSNEIDTDEREQKKQRQLNWMRPYLGFNL

pLDDT: mean 79.73, std 15.01, range [35.06, 95.75]

Secondary structure (DSSP, 8-state):
-HHHHHHHHHHHHHHHHH-TT-SSPPPEEEEEPSSHHHHHTHHHHHHHH-TTEEEEE--HHHHHHS-PPTT-EEEE-TTS-EEEEE-TTTT-TTSSHHHHHHHHHHHH-TT-SPPTT---------GGG--HHHHHHHHHHHHHTT-S--S---HHHHHHHHHHHHHHHGGGTT---

Mean predicted aligned error: 7.91 Å

Radius of gyration: 15.97 Å; Cα contacts (8 Å, |Δi|>4): 213; chains: 1; bounding box: 38×34×38 Å

=== Feature glossary ===
Reading guide. The protein is described through the following features:

Foldseek 3Di. A 3Di character summarizes, for each residue, the relative orientation of the Cα frame of its nearest spatial neighbor. Because it encodes fold topology rather than chemistry, 3Di alignments detect remote structural similarity that sequence alignment misses.

Contact-map, Ramachandran, and PAE plots. Plot images: a contact map (which residues are close in 3D, as an N×N binary image), a Ramachandran scatter (backbone torsion angles, revealing secondary-structure composition at a glance), and — for AlphaFold structures — a PAE heatmap (pairwise prediction confidence).

Radius of gyration, Cα contacts, bounding box. Radius of gyration (Rg) is the root-mean-square distance of Cα atoms from their centroid — a single number for overall size and compactness. A globular domain of N residues has Rg ≈ 2.2·N^0.38 Å; an extended or disordered chain has a much larger Rg. The Cα contact count is the number of residue pairs whose Cα atoms are within 8 Å and are more than four positions apart in sequence — a standard proxy for tertiary packing density. The bounding box is the smallest axis-aligned box enclosing all Cα atoms.

Secondary structure (8-state, DSSP). Eight-state secondary structure (DSSP): H is the canonical α-helix, G the tighter 3₁₀-helix, I the wider π-helix; E/B are β-structure, T and S are turns and bends, and '-' is everything else. DSSP derives these from the pattern of main-chain N–H···O=C hydrogen bonds, not from the sequence.

B-factor. B-factor (Debye–Waller factor) reflects atomic displacement in the crystal lattice. It is an experimental observable (units Å²), not a prediction; low values mean the atom is pinned do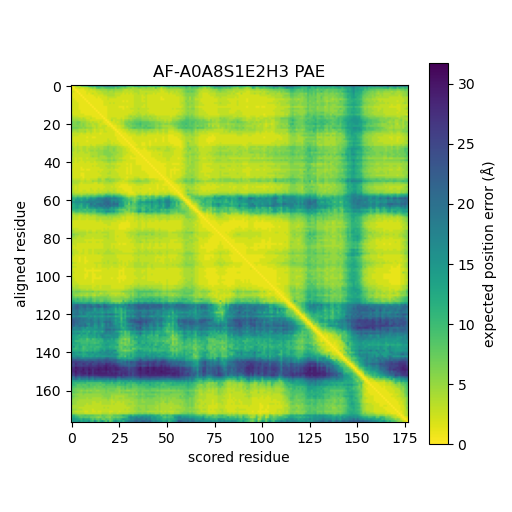wn, high values mean it moves or is heterogeneous across the crystal.

pLDDT. pLDDT is the predicted lDDT-Cα score: AlphaFold's confidence that the local environment of each residue (all inter-atomic distances within 15 Å) is correctly placed. It is a per-residue number between 0 and 100, with higher meaning more reliable.

Nearest PDB structures. Nearest PDB neighbors are the top structural matches found by Foldseek when searching this structure against the entire Protein Data Bank. Each hit reports a TM-score (0 to 1; >0.5 almost always implies the same fold) and an E-value. These are *structural* homologs — they may share no detectable sequence similarity.

Solvent-accessible surface area. Accessible surface area quantifies burial. A residue with SASA near zero is packed into the hydrophobic core; one with SASA >100 Å² sits on the surface. Computed here via the Shrake–Rupley numerical algorithm with a 1.4 Å probe.

Rendered structure images. Structure images are PyMOL renders from six orthogonal camera directions. Cartoon representation draws helices as coils and strands as arrows; sticks shows the backbone as bonds; surface shows the solvent-excluded envelope. Rainbow coloring maps sequence position to hue (blue→red, N→C); chain coloring assigns a distinct color per polypeptide.

Backbone torsions (φ/ψ). φ (phi) and ψ (psi) are the two rotatable backbone dihedrals per residue: φ is the C(i-1)–N–Cα–C torsion, ψ is the N–Cα–C–N(i+1) torsion, both in degrees on (−180°, 180°]. α-helical residues cluster near (−60°, −45°); β-strand residues near (−120°, +130°). A Ramachandran plot is simply a scatter of (φ, ψ) for every residue.

Predicted aligned error. Predicted Aligned Error (PAE) is an AlphaFold confidence matrix: entry (i, j) is the expected error in the position of residue j, in ångströms, when the prediction is superimposed on the true structure at residue i. Low PAE within a block of residues means that block is internally rigid and well-predicted; high PAE between two blocks means their relative placement is uncertain even if each block individually is confident.

mmCIF coordinates. Structure coordinates are given as an mmCIF _atom_site loop: one row per atom with element, residue name, chain id, sequence number, and x/y/z position in Å. Only the four main-chain atoms per residue are included here; side chains are omitted to keep the record compact.

InterPro / GO / CATH / organism. Database cross-references. InterPro integrates a dozen domain/family signature databases into unified entries with residue-range hits. GO terms attach function/process/location labels with evidence codes. CATH codes position the fold in a four-level structural taxonomy. Organism is the NCBI-taxonomy species name.

Secondary structure (3-state, P-SEA). SS3 is a coarse helix/strand/coil call (letters a/b/c) made by the P-SEA algorithm from inter-Cα distances and dihedrals. It is less detailed than DSSP but needs only Cα positions.

Sequence. Sequence gives the chain of amino acids in standard one-letter code (A=alanine, C=cysteine, …, Y=tyrosine), read N→C. It is the only feature that is directly encoded by the gene; all structural features are derived from the folded form of this sequence.